Protein AF-A0A7S0IQW5-F1 (afdb_monomer_lite)

InterPro domains:
  IPR001945 RAD3/XPD [PR00852] (53-75)
  IPR001945 RAD3/XPD [PR00852] (124-144)
  IPR006555 ATP-dependent helicase, C-terminal [PF13307] (6-116)
  IPR006555 ATP-dependent helicase, C-terminal [SM00491] (1-103)
  IPR027417 P-loop containing nucleoside triphosphate hydrolase [G3DSA:3.40.50.300] (1-117)
  IPR045028 Helicase superfamily 1/2, DinG/Rad3-like [PTHR11472] (1-139)

pLDDT: mean 76.31, std 23.92, range [23.41, 96.5]

Sequence (203 aa):
FKRACDCGRGAVFLSIARGKVAEGVDFDRHYGRAVLLLGVPFQYTLSRVLRARLEYLRETCAINEADFLTFDAIRQAAQCAGRVIRGKNDYGLVIFGDKRYNRNDKRDKLPQWIRQFMTEGCLNLSTDMAIHRARQFLREMAQPVPASLNVSLSLEQLERNPCYVSYARPHSNLPFAEHPLQTLEPARNAPPQDVPTFEATEP

Organism: NCBI:txid127549

Structure (mmCIF, N/CA/C/O backbone):
data_AF-A0A7S0IQW5-F1
#
_entry.id   AF-A0A7S0IQW5-F1
#
loop_
_atom_site.group_PDB
_atom_site.id
_atom_site.type_symbol
_atom_site.label_atom_id
_atom_site.label_alt_id
_atom_site.label_comp_id
_atom_site.label_asym_id
_atom_site.label_entity_id
_atom_site.label_seq_id
_atom_site.pdbx_PDB_ins_code
_atom_site.Cartn_x
_atom_site.Cartn_y
_atom_site.Cartn_z
_atom_site.occupancy
_atom_site.B_iso_or_equiv
_atom_site.auth_seq_id
_atom_site.auth_comp_id
_atom_site.auth_asym_id
_atom_site.auth_atom_id
_atom_site.pdbx_PDB_model_num
ATOM 1 N N . PHE A 1 1 ? -6.338 -7.336 -18.836 1.00 88.31 1 PHE A N 1
ATOM 2 C CA . PHE A 1 1 ? -5.105 -6.863 -18.183 1.00 88.31 1 PHE A CA 1
ATOM 3 C C . PHE A 1 1 ? -3.872 -7.576 -18.732 1.00 88.31 1 PHE A C 1
ATOM 5 O O . PHE A 1 1 ? -3.284 -7.021 -19.643 1.00 88.31 1 PHE A O 1
ATOM 12 N N . LYS A 1 2 ? -3.549 -8.814 -18.312 1.00 90.06 2 LYS A N 1
ATOM 13 C CA . LYS A 1 2 ? -2.310 -9.526 -18.711 1.00 90.06 2 LYS A CA 1
ATOM 14 C C . LYS A 1 2 ? -2.011 -9.501 -20.219 1.00 90.06 2 LYS A C 1
ATOM 16 O O . LYS A 1 2 ? -0.996 -8.952 -20.615 1.00 90.06 2 LYS A O 1
ATOM 21 N N . ARG A 1 3 ? -2.977 -9.912 -21.054 1.00 93.00 3 ARG A N 1
ATOM 22 C CA . ARG A 1 3 ? -2.869 -9.852 -22.530 1.00 93.00 3 ARG A CA 1
ATOM 23 C C . ARG A 1 3 ? -2.450 -8.480 -23.084 1.00 93.00 3 ARG A C 1
ATOM 25 O O . ARG A 1 3 ? -1.735 -8.424 -24.072 1.00 93.00 3 ARG A O 1
ATOM 32 N N . ALA A 1 4 ? -2.907 -7.387 -22.471 1.00 93.81 4 ALA A N 1
ATOM 33 C CA . ALA A 1 4 ? -2.563 -6.029 -22.897 1.00 93.81 4 ALA A CA 1
ATOM 34 C C . ALA A 1 4 ? -1.153 -5.604 -22.439 1.00 93.81 4 ALA A C 1
ATOM 36 O O . ALA A 1 4 ? -0.480 -4.845 -23.136 1.00 93.81 4 ALA A O 1
ATOM 37 N N . CYS A 1 5 ? -0.690 -6.116 -21.293 1.00 92.25 5 CYS A N 1
ATOM 38 C CA . CYS A 1 5 ? 0.697 -5.965 -20.851 1.00 92.25 5 CYS A CA 1
ATOM 39 C C . CYS A 1 5 ? 1.651 -6.736 -21.773 1.00 92.25 5 CYS A C 1
ATOM 41 O O . CYS A 1 5 ? 2.665 -6.185 -22.186 1.00 92.25 5 CYS A O 1
ATOM 43 N N . ASP A 1 6 ? 1.294 -7.969 -22.144 1.00 92.50 6 ASP A N 1
ATOM 44 C CA . ASP A 1 6 ? 2.140 -8.840 -22.970 1.00 92.50 6 ASP A CA 1
ATOM 45 C C . ASP A 1 6 ? 2.264 -8.346 -24.421 1.00 92.50 6 ASP A C 1
ATOM 47 O O . ASP A 1 6 ? 3.291 -8.558 -25.056 1.00 92.50 6 ASP A O 1
ATOM 51 N N . CYS A 1 7 ? 1.260 -7.630 -24.944 1.00 94.44 7 CYS A N 1
ATOM 52 C CA . CYS A 1 7 ? 1.327 -7.018 -26.276 1.00 94.44 7 CYS A CA 1
ATOM 53 C C . CYS A 1 7 ? 1.960 -5.613 -26.299 1.00 94.44 7 CYS A C 1
ATOM 55 O O . CYS A 1 7 ? 1.906 -4.937 -27.324 1.00 94.44 7 CYS A O 1
ATOM 57 N N . GLY A 1 8 ? 2.519 -5.140 -25.178 1.00 91.12 8 GLY A N 1
ATOM 58 C CA . GLY A 1 8 ? 3.236 -3.862 -25.103 1.00 91.12 8 GLY A CA 1
ATOM 59 C C . GLY A 1 8 ? 2.358 -2.605 -25.085 1.00 91.12 8 GLY A C 1
ATOM 60 O O . GLY A 1 8 ? 2.888 -1.499 -25.054 1.00 91.12 8 GLY A O 1
ATOM 61 N N . ARG A 1 9 ? 1.023 -2.734 -25.061 1.00 92.62 9 ARG A N 1
ATOM 62 C CA . ARG A 1 9 ? 0.106 -1.579 -24.949 1.00 92.62 9 ARG A CA 1
ATOM 63 C C . ARG A 1 9 ? 0.024 -1.029 -23.524 1.00 92.62 9 ARG A C 1
ATOM 65 O O . ARG A 1 9 ? -0.354 0.123 -23.333 1.00 92.62 9 ARG A O 1
ATOM 72 N N . GLY A 1 10 ? 0.366 -1.858 -22.537 1.00 92.31 10 GLY A N 1
ATOM 73 C CA . GLY A 1 10 ? 0.170 -1.556 -21.124 1.00 92.31 10 GLY A CA 1
ATOM 74 C C . GLY A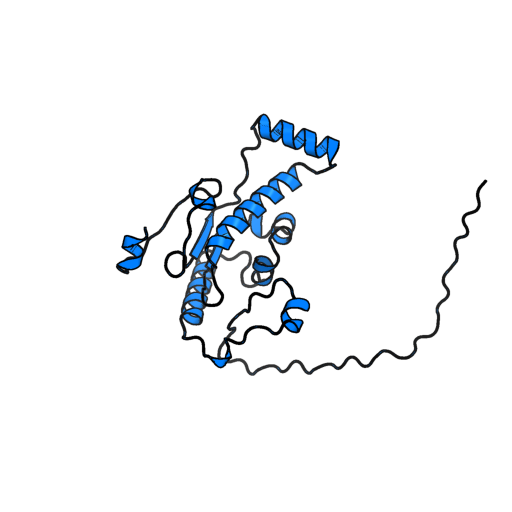 1 10 ? -1.299 -1.671 -20.716 1.00 92.31 10 GLY A C 1
ATOM 75 O O . GLY A 1 10 ? -2.204 -1.816 -21.540 1.00 92.31 10 GLY A O 1
ATOM 76 N N . ALA A 1 11 ? -1.546 -1.652 -19.411 1.00 94.19 11 ALA A N 1
ATOM 77 C CA . ALA A 1 11 ? -2.895 -1.668 -18.871 1.00 94.19 11 ALA A CA 1
ATOM 78 C C . ALA A 1 11 ? -2.929 -1.031 -17.483 1.00 94.19 11 ALA A C 1
ATOM 80 O O . ALA A 1 11 ? -1.948 -1.071 -16.744 1.00 94.19 11 ALA A O 1
ATOM 81 N N . VAL A 1 12 ? -4.092 -0.494 -17.121 1.00 93.38 12 VAL A N 1
ATOM 82 C CA . VAL A 1 12 ? -4.404 -0.048 -15.761 1.00 93.38 12 VAL A CA 1
ATOM 83 C C . VAL A 1 12 ? -5.437 -1.005 -15.187 1.00 93.38 12 VAL A C 1
ATOM 85 O O . VAL A 1 12 ? -6.409 -1.357 -15.857 1.00 93.38 12 VAL A O 1
ATOM 88 N N . PHE A 1 13 ? -5.214 -1.452 -13.956 1.00 92.50 13 PHE A N 1
ATOM 89 C CA . PHE A 1 13 ? -6.112 -2.363 -13.263 1.00 92.50 13 PHE A CA 1
ATOM 90 C C . PHE A 1 13 ? -6.626 -1.713 -11.983 1.00 92.50 13 PHE A C 1
ATOM 92 O O . PHE A 1 13 ? -5.900 -1.583 -11.000 1.00 92.50 13 PHE A O 1
ATOM 99 N N . LEU A 1 14 ? -7.885 -1.282 -12.017 1.00 93.12 14 LEU A N 1
ATOM 100 C CA . LEU A 1 14 ? -8.548 -0.653 -10.882 1.00 93.12 14 LEU A CA 1
ATOM 101 C C . LEU A 1 14 ? -9.256 -1.726 -10.059 1.00 93.12 14 LEU A C 1
ATOM 103 O O . LEU A 1 14 ? -10.026 -2.526 -10.589 1.00 93.12 14 LEU A O 1
ATOM 107 N N . SER A 1 15 ? -8.984 -1.749 -8.759 1.00 92.38 15 SER A N 1
ATOM 108 C CA . SER A 1 15 ? -9.593 -2.699 -7.833 1.00 92.38 15 SER A CA 1
ATOM 109 C C . SER A 1 15 ? -9.792 -2.073 -6.458 1.00 92.38 15 SER A C 1
ATOM 111 O O . SER A 1 15 ? -9.242 -1.018 -6.146 1.00 92.38 15 SER A O 1
ATOM 113 N N . ILE A 1 16 ? -10.612 -2.725 -5.639 1.00 93.00 16 ILE A N 1
ATOM 114 C CA . ILE A 1 16 ? -10.905 -2.294 -4.274 1.00 93.00 16 ILE A CA 1
ATOM 115 C C . ILE A 1 16 ? -9.893 -2.956 -3.335 1.00 93.00 16 ILE A C 1
ATOM 117 O O . ILE A 1 16 ? -9.753 -4.178 -3.351 1.00 93.00 16 ILE A O 1
ATOM 121 N N . ALA A 1 17 ? -9.241 -2.167 -2.475 1.00 91.50 17 ALA A N 1
ATOM 122 C CA . ALA A 1 17 ? -8.193 -2.637 -1.561 1.00 91.50 17 ALA A CA 1
ATOM 123 C C . ALA A 1 17 ? -8.637 -3.772 -0.617 1.00 91.50 17 ALA A C 1
ATOM 125 O O . ALA A 1 17 ? -7.807 -4.572 -0.212 1.00 91.50 17 ALA A O 1
ATOM 126 N N . ARG A 1 18 ? -9.930 -3.854 -0.276 1.00 90.12 18 ARG A N 1
ATOM 127 C CA . ARG A 1 18 ? -10.535 -4.923 0.550 1.00 90.12 18 ARG A CA 1
ATOM 128 C C . ARG A 1 18 ? -11.336 -5.953 -0.257 1.00 90.12 18 ARG A C 1
ATOM 130 O O . ARG A 1 18 ? -12.172 -6.659 0.294 1.00 90.12 18 ARG A O 1
ATOM 137 N N . GLY A 1 19 ? -11.163 -5.988 -1.576 1.00 88.25 19 GLY A N 1
ATOM 138 C CA . GLY A 1 19 ? -11.807 -6.980 -2.434 1.00 88.25 19 GLY A CA 1
ATOM 139 C C . GLY A 1 19 ? -10.967 -8.250 -2.578 1.00 88.25 19 GLY A C 1
ATOM 140 O O . GLY A 1 19 ? -9.750 -8.215 -2.419 1.00 88.25 19 GLY A O 1
ATOM 141 N N . LYS A 1 20 ? -11.601 -9.350 -3.010 1.00 84.00 20 LYS A N 1
ATOM 142 C CA . LYS A 1 20 ? -10.935 -10.644 -3.300 1.00 84.00 20 LYS A CA 1
ATOM 143 C C . LYS A 1 20 ? -9.703 -10.508 -4.201 1.00 84.00 20 LYS A C 1
ATOM 145 O O . LYS A 1 20 ? -8.742 -11.262 -4.103 1.00 84.00 20 LYS A O 1
ATOM 150 N N . VAL A 1 21 ? -9.743 -9.525 -5.091 1.00 80.44 21 VAL A N 1
ATOM 151 C CA . VAL A 1 21 ? -8.679 -9.222 -6.043 1.00 80.44 21 VAL A CA 1
ATOM 152 C C . VAL A 1 21 ? -7.397 -8.732 -5.353 1.00 80.44 21 VAL A C 1
ATOM 154 O O . VAL A 1 21 ? -6.314 -9.141 -5.756 1.00 80.44 21 VAL A O 1
ATOM 157 N N . ALA A 1 22 ? -7.498 -7.920 -4.296 1.00 75.31 22 ALA A N 1
ATOM 158 C CA . ALA A 1 22 ? -6.340 -7.429 -3.537 1.00 75.31 22 ALA A CA 1
ATOM 159 C C . ALA A 1 22 ? -5.694 -8.520 -2.654 1.00 75.31 22 ALA A C 1
ATOM 161 O O . ALA A 1 22 ? -4.535 -8.411 -2.234 1.00 75.31 22 ALA A O 1
ATOM 162 N N . GLU A 1 23 ? -6.434 -9.598 -2.390 1.00 74.94 23 GLU A N 1
ATOM 163 C CA . GLU A 1 23 ? -5.973 -10.748 -1.614 1.00 74.94 23 GLU A CA 1
ATOM 164 C C . GLU A 1 23 ? -5.348 -11.840 -2.493 1.00 74.94 23 GLU A C 1
ATOM 166 O O . GLU A 1 23 ? -4.287 -12.362 -2.143 1.00 74.94 23 GLU A O 1
ATOM 171 N N . GLY A 1 24 ? -5.983 -12.168 -3.623 1.00 68.56 24 GLY A N 1
ATOM 172 C CA . GLY A 1 24 ? -5.676 -13.373 -4.399 1.00 68.56 24 GLY A CA 1
ATOM 173 C C . GLY A 1 24 ? -4.988 -13.163 -5.748 1.00 68.56 24 GLY A C 1
ATOM 174 O O . GLY A 1 24 ? -4.568 -14.149 -6.349 1.00 68.56 24 GLY A O 1
ATOM 175 N N . VAL A 1 25 ? -4.874 -11.929 -6.259 1.00 76.75 25 VAL A N 1
ATOM 176 C CA . VAL A 1 25 ? -4.251 -11.695 -7.574 1.00 76.75 25 VAL A CA 1
ATOM 177 C C . VAL A 1 25 ? -2.773 -11.362 -7.429 1.00 76.75 25 VAL A C 1
ATOM 179 O O . VAL A 1 25 ? -2.372 -10.444 -6.713 1.00 76.75 25 VAL A O 1
ATOM 182 N N . ASP A 1 26 ? -1.964 -12.132 -8.150 1.00 74.62 26 ASP A N 1
ATOM 183 C CA . ASP A 1 26 ? -0.528 -11.939 -8.265 1.00 74.62 26 ASP A CA 1
ATOM 184 C C . ASP A 1 26 ? -0.164 -11.091 -9.494 1.00 74.62 26 ASP A C 1
ATOM 186 O O . ASP A 1 26 ? -0.604 -11.388 -10.612 1.00 74.62 26 ASP A O 1
ATOM 190 N N . PHE A 1 27 ? 0.642 -10.047 -9.277 1.00 80.75 27 PHE A N 1
ATOM 191 C CA . PHE A 1 27 ? 1.196 -9.175 -10.309 1.00 80.75 27 PHE A CA 1
ATOM 192 C C . PHE A 1 27 ? 2.709 -9.389 -10.370 1.00 80.75 27 PHE A C 1
ATOM 194 O O . PHE A 1 27 ? 3.473 -8.625 -9.792 1.00 80.75 27 PHE A O 1
ATOM 201 N N . ASP A 1 28 ? 3.130 -10.446 -11.057 1.00 78.31 28 ASP A N 1
ATOM 202 C CA . ASP A 1 28 ? 4.552 -10.751 -11.212 1.00 78.31 28 ASP A CA 1
ATOM 203 C C . ASP A 1 28 ? 5.220 -9.816 -12.237 1.00 78.31 28 ASP A C 1
ATOM 205 O O . ASP A 1 28 ? 4.668 -9.557 -13.313 1.00 78.31 28 ASP A O 1
ATOM 209 N N . ARG A 1 29 ? 6.424 -9.326 -11.930 1.00 81.56 29 ARG A N 1
ATOM 210 C CA . ARG A 1 29 ? 7.284 -8.562 -12.849 1.00 81.56 29 ARG A CA 1
ATOM 211 C C . ARG A 1 29 ? 6.536 -7.429 -13.572 1.00 81.56 29 ARG A C 1
ATOM 213 O O . ARG A 1 29 ? 6.022 -6.489 -12.970 1.00 81.56 29 ARG A O 1
ATOM 220 N N . HIS A 1 30 ? 6.496 -7.478 -14.908 1.00 87.00 30 HIS A N 1
ATOM 221 C CA . HIS A 1 30 ? 5.962 -6.420 -15.766 1.00 87.00 30 HIS A CA 1
ATOM 222 C C . HIS A 1 30 ? 4.448 -6.244 -15.634 1.00 87.00 30 HIS A C 1
ATOM 224 O O . HIS A 1 30 ? 3.923 -5.234 -16.103 1.00 87.00 30 HIS A O 1
ATOM 230 N N . TYR A 1 31 ? 3.750 -7.165 -14.961 1.00 88.00 31 TYR A N 1
ATOM 231 C CA . TYR A 1 31 ? 2.334 -7.015 -14.640 1.00 88.00 31 TYR A CA 1
ATOM 232 C C . TYR A 1 31 ? 2.072 -5.997 -13.521 1.00 88.00 31 TYR A C 1
ATOM 234 O O . TYR A 1 31 ? 0.946 -5.520 -13.412 1.00 88.00 31 TYR A O 1
ATOM 242 N N . GLY A 1 32 ? 3.073 -5.636 -12.711 1.00 86.75 32 GLY A N 1
ATOM 243 C CA . GLY A 1 32 ? 2.911 -4.727 -11.576 1.00 86.75 32 GLY A CA 1
ATOM 244 C C . GLY A 1 32 ? 4.114 -3.813 -11.388 1.00 86.75 32 GLY A C 1
ATOM 245 O O . GLY A 1 32 ? 4.888 -4.003 -10.467 1.00 86.75 32 GLY A O 1
ATOM 246 N N . ARG A 1 33 ? 4.280 -2.793 -12.239 1.00 90.12 33 ARG A N 1
ATOM 247 C CA . ARG A 1 33 ? 5.388 -1.817 -12.111 1.00 90.12 33 ARG A CA 1
ATOM 248 C C . ARG A 1 33 ? 5.081 -0.643 -11.189 1.00 90.12 33 ARG A C 1
ATOM 250 O O . ARG A 1 33 ? 6.000 0.001 -10.694 1.00 90.12 33 ARG A O 1
ATOM 257 N N . ALA A 1 34 ? 3.805 -0.348 -10.973 1.00 91.62 34 ALA A N 1
ATOM 258 C CA . ALA A 1 34 ? 3.373 0.696 -10.060 1.00 91.62 34 ALA A CA 1
ATOM 259 C C . ALA A 1 34 ? 2.067 0.293 -9.372 1.00 91.62 34 ALA A C 1
ATOM 261 O O . ALA A 1 34 ? 1.125 -0.146 -10.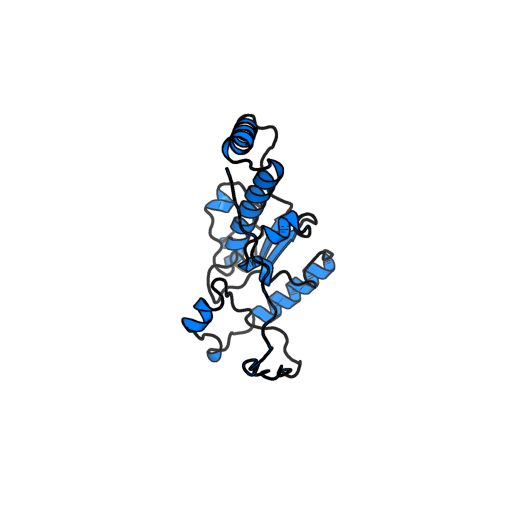032 1.00 91.62 34 ALA A O 1
ATOM 262 N N . VAL A 1 35 ? 2.004 0.479 -8.055 1.00 92.44 35 VAL A N 1
ATOM 263 C CA . VAL A 1 35 ? 0.784 0.375 -7.253 1.00 92.44 35 VAL A CA 1
ATOM 264 C C . VAL A 1 35 ? 0.464 1.753 -6.696 1.00 92.44 35 VAL A C 1
ATOM 266 O O . VAL A 1 35 ? 1.272 2.356 -5.993 1.00 92.44 35 VAL A O 1
ATOM 269 N N . LEU A 1 36 ? -0.735 2.238 -7.008 1.00 94.81 36 LEU A N 1
ATOM 270 C CA . LEU A 1 36 ? -1.271 3.494 -6.502 1.00 94.81 36 LEU A CA 1
ATOM 271 C C . LEU A 1 36 ? -2.395 3.193 -5.511 1.00 94.81 36 LEU A C 1
ATOM 273 O O . LEU A 1 36 ? -3.464 2.723 -5.899 1.00 94.81 36 LEU A O 1
ATOM 277 N N . LEU A 1 37 ? -2.155 3.474 -4.233 1.00 95.12 37 LEU A N 1
ATOM 278 C CA . LEU A 1 37 ? -3.190 3.437 -3.209 1.00 95.12 37 LEU A CA 1
ATOM 279 C C . LEU A 1 37 ? -3.896 4.786 -3.152 1.00 95.12 37 LEU A C 1
ATOM 281 O O . LEU A 1 37 ? -3.332 5.772 -2.683 1.00 95.12 37 LEU A O 1
ATOM 285 N N . LEU A 1 38 ? -5.137 4.820 -3.626 1.00 95.31 38 LEU A N 1
ATOM 286 C CA . LEU A 1 38 ? -5.994 5.995 -3.536 1.00 95.31 38 LEU A CA 1
ATOM 287 C C . LEU A 1 38 ? -6.739 5.984 -2.201 1.00 95.31 38 LEU A C 1
ATOM 289 O O . LEU A 1 38 ? -7.601 5.135 -1.968 1.00 95.31 38 LEU A O 1
ATOM 293 N N . GLY A 1 39 ? -6.416 6.940 -1.331 1.00 95.62 39 GLY A N 1
ATOM 294 C CA . GLY A 1 39 ? -7.005 7.014 0.001 1.00 95.62 39 GLY A CA 1
ATOM 295 C C . GLY A 1 39 ? -6.467 5.968 0.984 1.00 95.62 39 GLY A C 1
ATOM 296 O O . GLY A 1 39 ? -5.617 5.141 0.664 1.00 95.62 39 GLY A O 1
ATOM 297 N N . VAL A 1 40 ? -6.992 6.012 2.210 1.00 95.31 40 VAL A N 1
ATOM 298 C CA . VAL A 1 40 ? -6.705 5.033 3.269 1.00 95.31 40 VAL A CA 1
ATOM 299 C C . VAL A 1 40 ? -7.857 4.020 3.334 1.00 95.31 40 VAL A C 1
ATOM 301 O O . VAL A 1 40 ? -9.005 4.448 3.489 1.00 95.31 40 VAL A O 1
ATOM 304 N N . PRO A 1 41 ? -7.602 2.698 3.242 1.00 95.56 41 PRO A N 1
ATOM 305 C CA . PRO A 1 41 ? -8.648 1.682 3.111 1.00 95.56 41 PRO A CA 1
ATOM 306 C C . PRO A 1 41 ? -9.324 1.370 4.457 1.00 95.56 41 PRO A C 1
ATOM 308 O O . PRO A 1 41 ? -9.166 0.285 5.019 1.00 95.56 41 PRO A O 1
ATOM 311 N N . PHE A 1 42 ? -10.087 2.318 4.996 1.00 94.81 42 PHE A N 1
ATOM 312 C CA . PHE A 1 42 ? -10.841 2.141 6.238 1.00 94.81 42 PHE A CA 1
ATOM 313 C C . PHE A 1 42 ? -12.003 1.152 6.089 1.00 94.81 42 PHE A C 1
ATOM 315 O O . PHE A 1 42 ? -12.577 0.989 5.012 1.00 94.81 42 PHE A O 1
ATOM 322 N N . GLN A 1 43 ? -12.348 0.485 7.192 1.00 93.00 43 GLN A N 1
ATOM 323 C CA . GLN A 1 43 ? -13.581 -0.295 7.285 1.00 93.00 43 GLN A CA 1
ATOM 324 C C . GLN A 1 43 ? -14.784 0.622 7.509 1.00 93.00 43 GLN A C 1
ATOM 326 O O . GLN A 1 43 ? -14.656 1.732 8.025 1.00 93.00 43 GLN A O 1
ATOM 331 N N . TYR A 1 44 ? -15.969 0.133 7.147 1.00 93.62 44 TYR A N 1
ATOM 332 C CA . TYR A 1 44 ? -17.220 0.831 7.413 1.00 93.62 44 TYR A CA 1
ATOM 333 C C . TYR A 1 44 ? -17.514 0.863 8.922 1.00 93.62 44 TYR A C 1
ATOM 335 O O . TYR A 1 44 ? -17.908 -0.144 9.511 1.00 93.62 44 TYR A O 1
ATOM 343 N N . THR A 1 45 ? -17.322 2.030 9.540 1.00 91.69 45 THR A N 1
ATOM 344 C CA . THR A 1 45 ? -17.373 2.236 11.000 1.00 91.69 45 THR A CA 1
ATOM 345 C C . THR A 1 45 ? -18.765 2.084 11.606 1.00 91.69 45 THR A C 1
ATOM 347 O O . THR A 1 45 ? -18.889 1.747 12.779 1.00 91.69 45 THR A O 1
ATOM 350 N N . LEU A 1 46 ? -19.827 2.275 10.820 1.00 92.06 46 LEU A N 1
ATOM 351 C CA . LEU A 1 46 ? -21.210 2.161 11.297 1.00 92.06 46 LEU A CA 1
ATOM 352 C C . LEU A 1 46 ? -21.734 0.711 11.300 1.00 92.06 46 LEU A C 1
ATOM 354 O O . LEU A 1 46 ? -22.886 0.474 11.660 1.00 92.06 46 LEU A O 1
ATOM 358 N N . SER A 1 47 ? -20.911 -0.275 10.926 1.00 95.25 47 SER A N 1
ATOM 359 C CA . SER A 1 47 ? -21.288 -1.691 10.996 1.00 95.25 47 SER A CA 1
ATOM 360 C C . SER A 1 47 ? -21.482 -2.146 12.444 1.00 95.25 47 SER A C 1
ATOM 362 O O . SER A 1 47 ? -20.579 -1.999 13.268 1.00 95.25 47 SER A O 1
ATOM 364 N N . ARG A 1 48 ? -22.621 -2.788 12.744 1.00 95.88 48 ARG A N 1
ATOM 365 C CA . ARG A 1 48 ? -22.901 -3.353 14.080 1.00 95.88 48 ARG A CA 1
ATOM 366 C C . ARG A 1 48 ? -21.851 -4.381 14.508 1.00 95.88 48 ARG A C 1
ATOM 368 O O . ARG A 1 48 ? -21.441 -4.378 15.660 1.00 95.88 48 ARG A O 1
ATOM 375 N N . VAL A 1 49 ? -21.382 -5.207 13.570 1.00 96.19 49 VAL A N 1
ATOM 376 C CA . VAL A 1 49 ? -20.356 -6.232 13.831 1.00 96.19 49 VAL A CA 1
ATOM 377 C C . VAL A 1 49 ? -19.024 -5.587 14.208 1.00 96.19 49 VAL A C 1
ATOM 379 O O . VAL A 1 49 ? -18.369 -6.020 15.152 1.00 96.19 49 VAL A O 1
ATOM 382 N N . LEU A 1 50 ? -18.629 -4.530 13.492 1.00 94.81 50 LEU A N 1
ATOM 383 C CA . LEU A 1 50 ? -17.390 -3.819 13.796 1.00 94.81 50 LEU A CA 1
ATOM 384 C C . LEU A 1 50 ? -17.488 -3.095 15.139 1.00 94.81 50 LEU A C 1
ATOM 386 O O . LEU A 1 50 ? -16.556 -3.178 15.926 1.00 94.81 50 LEU A O 1
ATOM 390 N N . ARG A 1 51 ? -18.621 -2.445 15.424 1.00 95.06 51 ARG A N 1
ATOM 391 C CA . ARG A 1 51 ? -18.852 -1.768 16.706 1.00 95.06 51 ARG A CA 1
ATOM 392 C C . ARG A 1 51 ? -18.782 -2.730 17.891 1.00 95.06 51 ARG A C 1
ATOM 394 O O . ARG A 1 51 ? -18.047 -2.447 18.823 1.00 95.06 51 ARG A O 1
ATOM 401 N N . ALA A 1 52 ? -19.446 -3.883 17.809 1.00 96.00 52 ALA A N 1
ATOM 402 C CA . ALA A 1 52 ? -19.369 -4.909 18.852 1.00 96.00 52 ALA A CA 1
ATOM 403 C C . ALA A 1 52 ? -17.931 -5.426 19.050 1.00 96.00 52 ALA A C 1
ATOM 405 O O . ALA A 1 52 ? -17.482 -5.630 20.173 1.00 96.00 52 ALA A O 1
ATOM 406 N N . ARG A 1 53 ? -17.169 -5.592 17.960 1.00 95.81 53 ARG A N 1
ATOM 407 C CA . ARG A 1 53 ? -15.750 -5.970 18.040 1.00 95.81 53 ARG A CA 1
ATOM 408 C C . ARG A 1 53 ? -14.895 -4.885 18.699 1.00 95.81 53 ARG A C 1
ATOM 410 O O . ARG A 1 53 ? -13.994 -5.215 19.460 1.00 95.81 53 ARG A O 1
ATOM 417 N N . LEU A 1 54 ? -15.137 -3.619 18.370 1.00 95.44 54 LEU A N 1
ATOM 418 C CA . LEU A 1 54 ? -14.422 -2.481 18.946 1.00 95.44 54 LEU A CA 1
ATOM 419 C C . LEU A 1 54 ? -14.701 -2.349 20.448 1.00 95.44 54 LEU A C 1
ATOM 421 O O . LEU A 1 54 ? -13.759 -2.178 21.213 1.00 95.44 54 LEU A O 1
ATOM 425 N N . GLU A 1 55 ? -15.959 -2.508 20.857 1.00 95.19 55 GLU A N 1
ATOM 426 C CA . GLU A 1 55 ? -16.382 -2.522 22.262 1.00 95.19 55 GLU A CA 1
ATOM 427 C C . GLU A 1 55 ? -15.683 -3.646 23.037 1.00 95.19 55 GLU A C 1
ATOM 429 O O . GLU A 1 55 ? -15.002 -3.383 24.026 1.00 95.19 55 GLU A O 1
ATOM 434 N N . TYR A 1 56 ? -15.690 -4.869 22.497 1.00 96.19 56 TYR A N 1
ATOM 435 C CA . TYR A 1 56 ? -14.967 -5.998 23.086 1.00 96.19 56 TYR A CA 1
ATOM 436 C C . TYR A 1 56 ? -13.455 -5.744 23.229 1.00 96.19 56 TYR A C 1
ATOM 438 O O . TYR A 1 56 ? -12.868 -6.014 24.277 1.00 96.19 56 TYR A O 1
ATOM 446 N N . LEU A 1 57 ? -12.801 -5.220 22.183 1.00 95.75 57 LEU A N 1
ATOM 447 C CA . LEU A 1 57 ? -11.362 -4.922 22.206 1.00 95.75 57 LEU A CA 1
ATOM 448 C C . LEU A 1 57 ? -11.013 -3.813 23.202 1.00 95.75 57 LEU A C 1
ATOM 450 O O . LEU A 1 57 ? -9.933 -3.836 23.799 1.00 95.75 57 LEU A O 1
ATOM 454 N N . ARG A 1 58 ? -11.918 -2.854 23.387 1.00 95.00 58 ARG A N 1
ATOM 455 C CA . ARG A 1 58 ? -11.767 -1.781 24.361 1.00 95.00 58 ARG A CA 1
ATOM 456 C C . ARG A 1 58 ? -11.878 -2.310 25.789 1.00 95.00 58 ARG A C 1
ATOM 458 O O . ARG A 1 58 ? -11.035 -1.970 26.609 1.00 95.00 58 ARG A O 1
ATOM 465 N N . GLU A 1 59 ? -12.873 -3.145 26.072 1.00 95.50 59 GLU A N 1
ATOM 466 C CA . GLU A 1 59 ? -13.122 -3.688 27.415 1.00 95.50 59 GLU A CA 1
ATOM 467 C C . GLU A 1 59 ? -12.095 -4.749 27.823 1.00 95.50 59 GLU A C 1
ATOM 469 O O . GLU A 1 59 ? -11.597 -4.732 28.944 1.00 95.50 59 GLU A O 1
ATOM 474 N N . THR A 1 60 ? -11.748 -5.656 26.907 1.00 96.12 60 THR A N 1
ATOM 475 C CA . THR A 1 60 ? -10.920 -6.831 27.225 1.00 96.12 60 THR A CA 1
ATOM 476 C C . THR A 1 60 ? -9.429 -6.571 27.025 1.00 96.12 60 THR A C 1
ATOM 478 O O . THR A 1 60 ? -8.601 -7.100 27.762 1.00 96.12 60 THR A O 1
ATOM 481 N N . CYS A 1 61 ? -9.061 -5.780 26.012 1.00 93.44 61 CYS A N 1
ATOM 482 C CA . CYS A 1 61 ? -7.662 -5.573 25.625 1.00 93.44 61 CYS A CA 1
ATOM 483 C C . CYS A 1 61 ? -7.165 -4.140 25.871 1.00 93.44 61 CYS A C 1
ATOM 485 O O . CYS A 1 61 ? -6.012 -3.856 25.554 1.00 93.44 61 CYS A O 1
ATOM 487 N N . ALA A 1 62 ? -8.013 -3.239 26.387 1.00 94.81 62 ALA A N 1
ATOM 488 C CA . ALA A 1 62 ? -7.711 -1.814 26.570 1.00 94.81 62 ALA A CA 1
ATOM 489 C C . ALA A 1 62 ? -7.198 -1.115 25.290 1.00 94.81 62 ALA A C 1
ATOM 491 O O . ALA A 1 62 ? -6.429 -0.154 25.350 1.00 94.81 62 ALA A O 1
ATOM 492 N N . ILE A 1 63 ? -7.619 -1.588 24.110 1.00 93.75 63 ILE A N 1
ATOM 493 C CA . ILE A 1 63 ? -7.205 -1.022 22.820 1.00 93.75 63 ILE A CA 1
ATOM 494 C C . ILE A 1 63 ? -8.161 0.104 22.429 1.00 93.75 63 ILE A C 1
ATOM 496 O O . ILE A 1 63 ? -9.375 -0.083 22.371 1.00 93.75 63 ILE A O 1
ATOM 500 N N . ASN A 1 64 ? -7.607 1.268 22.087 1.00 93.62 64 ASN A N 1
ATOM 501 C CA . ASN A 1 64 ? -8.391 2.384 21.571 1.00 93.62 64 ASN A CA 1
ATOM 502 C C . ASN A 1 64 ? -8.961 2.067 20.176 1.00 93.62 64 ASN A C 1
ATOM 504 O O . ASN A 1 64 ? -8.261 1.580 19.282 1.00 93.62 64 ASN A O 1
ATOM 508 N N . GLU A 1 65 ? -10.228 2.411 19.955 1.00 93.44 65 GLU A N 1
ATOM 509 C CA . GLU A 1 65 ? -10.946 2.148 18.706 1.00 93.44 65 GLU A CA 1
ATOM 510 C C . GLU A 1 65 ? -10.241 2.779 17.495 1.00 93.44 65 GLU A C 1
ATOM 512 O O . GLU A 1 65 ? -10.076 2.148 16.446 1.00 93.44 65 GLU A O 1
ATOM 517 N N . ALA A 1 66 ? -9.755 4.015 17.653 1.00 92.06 66 ALA A N 1
ATOM 518 C CA . ALA A 1 66 ? -9.034 4.735 16.605 1.00 92.06 66 ALA A CA 1
ATOM 519 C C . ALA A 1 66 ? -7.719 4.040 16.212 1.00 92.06 66 ALA A C 1
ATOM 521 O O . ALA A 1 66 ? -7.330 4.050 15.035 1.00 92.06 66 ALA A O 1
ATOM 522 N N . ASP A 1 67 ? -7.048 3.405 17.174 1.00 93.19 67 ASP A N 1
ATOM 523 C CA . ASP A 1 67 ? -5.797 2.698 16.936 1.00 93.19 67 ASP A CA 1
ATOM 524 C C . ASP A 1 67 ? -6.013 1.410 16.164 1.00 93.19 67 ASP A C 1
ATOM 526 O O . ASP A 1 67 ? -5.279 1.172 15.200 1.00 93.19 67 ASP A O 1
ATOM 530 N N . PHE A 1 68 ? -7.051 0.648 16.518 1.00 94.62 68 PHE A N 1
ATOM 531 C CA . PHE A 1 68 ? -7.450 -0.551 15.788 1.00 94.62 68 PHE A CA 1
ATOM 532 C C . PHE A 1 68 ? -7.839 -0.228 14.341 1.00 94.62 68 PHE A C 1
ATOM 534 O O . PHE A 1 68 ? -7.338 -0.860 13.408 1.00 94.62 68 PHE A O 1
ATOM 541 N N . LEU A 1 69 ? -8.681 0.791 14.130 1.00 94.75 69 LEU A N 1
ATOM 542 C CA . LEU A 1 69 ? -9.107 1.205 12.787 1.00 94.75 69 LEU A CA 1
ATOM 543 C C . LEU A 1 69 ? -7.923 1.643 11.923 1.00 94.75 69 LEU A C 1
ATOM 545 O O . LEU A 1 69 ? -7.850 1.312 10.737 1.00 94.75 69 LEU A O 1
ATOM 549 N N . THR A 1 70 ? -6.984 2.380 12.518 1.00 94.75 70 THR A N 1
ATOM 550 C CA . THR A 1 70 ? -5.770 2.811 11.824 1.00 94.75 70 THR A CA 1
ATOM 551 C C . THR A 1 70 ? -4.873 1.618 11.508 1.00 94.75 70 THR A C 1
ATOM 553 O O . THR A 1 70 ? -4.414 1.492 10.376 1.00 94.75 70 THR A O 1
ATOM 556 N N . PHE A 1 71 ? -4.658 0.720 12.469 1.00 94.75 71 PHE A N 1
ATOM 557 C CA . PHE A 1 71 ? -3.858 -0.487 12.281 1.00 94.75 71 PHE A CA 1
ATOM 558 C C . PHE A 1 71 ? -4.405 -1.362 11.150 1.00 94.75 71 PHE A C 1
ATOM 560 O O . PHE A 1 71 ? -3.661 -1.720 10.239 1.00 94.75 71 PHE A O 1
ATOM 567 N N . ASP A 1 72 ? -5.707 -1.654 11.148 1.00 95.44 72 ASP A N 1
ATOM 568 C CA . ASP A 1 72 ? -6.310 -2.500 10.119 1.00 95.44 72 ASP A CA 1
ATOM 569 C C . ASP A 1 72 ? -6.250 -1.852 8.725 1.00 95.44 72 ASP A C 1
ATOM 571 O O . ASP A 1 72 ? -5.974 -2.527 7.731 1.00 95.44 72 ASP A O 1
ATOM 575 N N . ALA A 1 73 ? -6.434 -0.531 8.635 1.00 95.56 73 ALA A N 1
ATOM 576 C CA . ALA A 1 73 ? -6.304 0.182 7.369 1.00 95.56 73 ALA A CA 1
ATOM 577 C C . ALA A 1 73 ? -4.858 0.189 6.839 1.00 95.56 73 ALA A C 1
ATOM 579 O O . ALA A 1 73 ? -4.637 -0.040 5.648 1.00 95.56 73 ALA A O 1
ATOM 580 N N . ILE A 1 74 ? -3.864 0.411 7.702 1.00 95.56 74 ILE A N 1
ATOM 581 C CA . ILE A 1 74 ? -2.450 0.381 7.303 1.00 95.56 74 ILE A CA 1
ATOM 582 C C . ILE A 1 74 ? -2.010 -1.039 6.937 1.00 95.56 74 ILE A C 1
ATOM 584 O O . ILE A 1 74 ? -1.315 -1.216 5.938 1.00 95.56 74 ILE A O 1
ATOM 588 N N . ARG A 1 75 ? -2.489 -2.059 7.657 1.00 94.19 75 ARG A N 1
ATOM 589 C CA . ARG A 1 75 ? -2.270 -3.472 7.318 1.00 94.19 75 ARG A CA 1
ATOM 590 C C . ARG A 1 75 ? -2.775 -3.796 5.911 1.00 94.19 75 ARG A C 1
ATOM 592 O O . ARG A 1 75 ? -2.035 -4.374 5.117 1.00 94.19 75 ARG A O 1
ATOM 599 N N . GLN A 1 76 ? -3.995 -3.375 5.574 1.00 94.00 76 GLN A N 1
ATOM 600 C CA . GLN A 1 76 ? -4.551 -3.566 4.231 1.00 94.00 76 GLN A CA 1
ATOM 601 C C . GLN A 1 76 ? -3.749 -2.806 3.165 1.00 94.00 76 GLN A C 1
ATOM 603 O O . GLN A 1 76 ? -3.493 -3.328 2.079 1.00 94.00 76 GLN A O 1
ATOM 608 N N . ALA A 1 77 ? -3.328 -1.578 3.474 1.00 94.25 77 ALA A N 1
ATOM 609 C CA . ALA A 1 77 ? -2.524 -0.765 2.570 1.00 94.25 77 ALA A CA 1
ATOM 610 C C . ALA A 1 77 ? -1.165 -1.418 2.268 1.00 94.25 77 ALA A C 1
ATOM 612 O O . ALA A 1 77 ? -0.781 -1.552 1.106 1.00 94.25 77 ALA A O 1
ATOM 613 N N . ALA A 1 78 ? -0.474 -1.892 3.306 1.00 92.56 78 ALA A N 1
ATOM 614 C CA . ALA A 1 78 ? 0.790 -2.607 3.186 1.00 92.56 78 ALA A CA 1
ATOM 615 C C . ALA A 1 78 ? 0.636 -3.925 2.412 1.00 92.56 78 ALA A C 1
ATOM 617 O O . ALA A 1 78 ? 1.500 -4.259 1.606 1.00 92.56 78 ALA A O 1
ATOM 618 N N . GLN A 1 79 ? -0.481 -4.641 2.586 1.00 90.94 79 GLN A N 1
ATOM 619 C CA . GLN A 1 79 ? -0.774 -5.850 1.813 1.00 90.94 79 GLN A CA 1
ATOM 620 C C . GLN A 1 79 ? -0.907 -5.550 0.315 1.00 90.94 79 GLN A C 1
ATOM 622 O O . GLN A 1 79 ? -0.398 -6.311 -0.504 1.00 90.94 79 GLN A O 1
ATOM 627 N N . CYS A 1 80 ? -1.566 -4.445 -0.050 1.00 90.00 80 CYS A N 1
ATOM 628 C CA . CYS A 1 80 ? -1.682 -4.020 -1.447 1.00 90.00 80 CYS A CA 1
ATOM 629 C C . CYS A 1 80 ? -0.319 -3.588 -2.010 1.00 90.00 80 CYS A C 1
ATOM 631 O O . CYS A 1 80 ? 0.036 -3.978 -3.120 1.00 90.00 80 CYS A O 1
ATOM 633 N N . ALA A 1 81 ? 0.464 -2.832 -1.233 1.00 89.19 81 ALA A N 1
ATOM 634 C CA . ALA A 1 81 ? 1.811 -2.405 -1.610 1.00 89.19 81 ALA A CA 1
ATOM 635 C C . ALA A 1 81 ? 2.761 -3.597 -1.821 1.00 89.19 81 ALA A C 1
ATOM 637 O O . ALA A 1 81 ? 3.495 -3.637 -2.804 1.00 89.19 81 ALA A O 1
ATOM 638 N N . GLY A 1 82 ? 2.691 -4.609 -0.952 1.00 86.88 82 GLY A N 1
ATOM 639 C CA . GLY A 1 82 ? 3.504 -5.826 -1.035 1.00 86.88 82 GLY A CA 1
ATOM 640 C C . GLY A 1 82 ? 3.227 -6.696 -2.264 1.00 86.88 82 GLY A C 1
ATOM 641 O O . GLY A 1 82 ? 3.947 -7.658 -2.501 1.00 86.88 82 GLY A O 1
ATOM 642 N N . ARG A 1 83 ? 2.209 -6.378 -3.077 1.00 82.50 83 ARG A N 1
ATOM 643 C CA . ARG A 1 83 ? 1.953 -7.097 -4.334 1.00 82.50 83 ARG A CA 1
ATOM 644 C C . ARG A 1 83 ? 2.918 -6.725 -5.449 1.00 82.50 83 ARG A C 1
ATOM 646 O O . ARG A 1 83 ? 3.047 -7.534 -6.362 1.00 82.50 83 ARG A O 1
ATOM 653 N N . VAL A 1 84 ? 3.549 -5.548 -5.372 1.00 83.25 84 VAL A N 1
ATOM 654 C CA . VAL A 1 84 ? 4.377 -4.980 -6.450 1.00 83.25 84 VAL A CA 1
ATOM 655 C C . VAL A 1 84 ? 5.812 -5.514 -6.470 1.00 83.25 84 VAL A C 1
ATOM 657 O O . VAL A 1 84 ? 6.463 -5.431 -7.500 1.00 83.25 84 VAL A O 1
ATOM 660 N N . ILE A 1 85 ? 6.318 -6.041 -5.348 1.00 79.31 85 ILE A N 1
ATOM 661 C CA . ILE A 1 85 ? 7.684 -6.575 -5.244 1.00 79.31 85 ILE A CA 1
ATOM 662 C C . ILE A 1 85 ? 7.591 -8.064 -4.927 1.00 79.31 85 ILE A C 1
ATOM 664 O O . ILE A 1 85 ? 7.155 -8.435 -3.837 1.00 79.31 85 ILE A O 1
ATOM 668 N N . ARG A 1 86 ? 7.995 -8.922 -5.871 1.00 77.81 86 ARG A N 1
ATOM 669 C CA . ARG A 1 86 ? 7.940 -10.391 -5.710 1.00 77.81 86 ARG A CA 1
ATOM 670 C C . ARG A 1 86 ? 9.295 -11.081 -5.622 1.00 77.81 86 ARG A C 1
ATOM 672 O O . ARG A 1 86 ? 9.363 -12.229 -5.193 1.00 77.81 86 ARG A O 1
ATOM 679 N N . GLY A 1 87 ? 10.379 -10.401 -5.982 1.00 75.88 87 GLY A N 1
ATOM 680 C CA . GLY A 1 87 ? 11.714 -10.987 -5.953 1.00 75.88 87 GLY A CA 1
ATOM 681 C C . GLY A 1 87 ? 12.819 -9.941 -5.947 1.00 75.88 87 GLY A C 1
ATOM 682 O O . GLY A 1 87 ? 12.575 -8.763 -6.176 1.00 75.88 87 GLY A O 1
ATOM 683 N N . LYS A 1 88 ? 14.055 -10.391 -5.706 1.00 75.62 88 LYS A N 1
ATOM 684 C CA . LYS A 1 88 ? 15.244 -9.524 -5.588 1.00 75.62 88 LYS A CA 1
ATOM 685 C C . LYS A 1 88 ? 15.537 -8.707 -6.850 1.00 75.62 88 LYS A C 1
ATOM 687 O O . LYS A 1 88 ? 16.046 -7.600 -6.760 1.00 75.62 88 LYS A O 1
ATOM 692 N N . ASN A 1 89 ? 15.197 -9.260 -8.012 1.00 76.88 89 ASN A N 1
ATOM 693 C CA . ASN A 1 89 ? 15.441 -8.629 -9.310 1.00 76.88 89 ASN A CA 1
ATOM 694 C C . ASN A 1 89 ? 14.226 -7.831 -9.802 1.00 76.88 89 ASN A C 1
ATOM 696 O O . ASN A 1 89 ? 14.212 -7.381 -10.947 1.00 76.88 89 ASN A O 1
ATOM 700 N N . ASP A 1 90 ? 13.182 -7.726 -8.979 1.00 84.50 90 ASP A N 1
ATOM 701 C CA . ASP A 1 90 ? 11.959 -7.024 -9.324 1.00 84.50 90 ASP A CA 1
ATOM 702 C C . ASP A 1 90 ? 11.957 -5.631 -8.704 1.00 84.50 90 ASP A C 1
ATOM 704 O O . ASP A 1 90 ? 12.404 -5.429 -7.575 1.00 84.50 90 ASP A O 1
ATOM 708 N N . TYR A 1 91 ? 11.444 -4.665 -9.454 1.00 87.62 91 TYR A N 1
ATOM 709 C CA . TYR A 1 91 ? 11.298 -3.298 -8.987 1.00 87.62 91 TYR A CA 1
ATOM 710 C C . TYR A 1 91 ? 9.908 -2.784 -9.330 1.00 87.62 91 TYR A C 1
ATOM 712 O O . TYR A 1 91 ? 9.324 -3.095 -10.376 1.00 87.62 91 TYR A O 1
ATOM 720 N N . GLY A 1 92 ? 9.398 -1.952 -8.435 1.00 89.75 92 GLY A N 1
ATOM 721 C CA . GLY A 1 92 ? 8.082 -1.369 -8.559 1.00 89.75 92 GLY A CA 1
ATOM 722 C C . GLY A 1 92 ? 7.972 -0.100 -7.737 1.00 89.75 92 GLY A C 1
ATOM 723 O O . GLY A 1 92 ? 8.681 0.093 -6.751 1.00 89.75 92 GLY A O 1
ATOM 724 N N . LEU A 1 93 ? 7.078 0.776 -8.170 1.00 91.69 93 LEU A N 1
ATOM 725 C CA . LEU A 1 93 ? 6.770 2.017 -7.485 1.00 91.69 93 LEU A CA 1
ATOM 726 C C . LEU A 1 93 ? 5.531 1.823 -6.606 1.00 91.69 93 LEU A C 1
ATOM 728 O O . LEU A 1 93 ? 4.489 1.383 -7.087 1.00 91.69 93 LEU A O 1
ATOM 732 N N . VAL A 1 94 ? 5.617 2.189 -5.331 1.00 93.12 94 VAL A N 1
ATOM 733 C CA . VAL A 1 94 ? 4.455 2.256 -4.435 1.00 93.12 94 VAL A CA 1
ATOM 734 C C . VAL A 1 94 ? 4.143 3.721 -4.174 1.00 93.12 94 VAL A C 1
ATOM 736 O O . VAL A 1 94 ? 4.981 4.447 -3.646 1.00 93.12 94 VAL A O 1
ATOM 739 N N . ILE A 1 95 ? 2.938 4.159 -4.534 1.00 94.81 95 ILE A N 1
ATOM 740 C CA . ILE A 1 95 ? 2.471 5.528 -4.307 1.00 94.81 95 ILE A CA 1
ATOM 741 C C . ILE A 1 95 ? 1.292 5.499 -3.337 1.00 94.81 95 ILE A C 1
ATOM 743 O O . ILE A 1 95 ? 0.267 4.867 -3.602 1.00 94.81 95 ILE A O 1
ATOM 747 N N . PHE A 1 96 ? 1.415 6.243 -2.241 1.00 95.81 96 PHE A N 1
ATOM 748 C CA . PHE A 1 96 ? 0.329 6.510 -1.302 1.00 95.81 96 PHE A CA 1
ATOM 749 C C . PHE A 1 96 ? -0.329 7.853 -1.638 1.00 95.81 96 PHE A C 1
ATOM 751 O O . PHE A 1 96 ? 0.179 8.916 -1.290 1.00 95.81 96 PHE A O 1
ATOM 758 N N . GLY A 1 97 ? -1.465 7.815 -2.329 1.00 95.69 97 GLY A N 1
ATOM 759 C CA . GLY A 1 97 ? -2.204 8.989 -2.796 1.00 95.69 97 GLY A CA 1
ATOM 760 C C . GLY A 1 97 ? -3.140 9.589 -1.743 1.00 95.69 97 GLY A C 1
ATOM 761 O O . GLY A 1 97 ? -4.322 9.775 -2.024 1.00 95.69 97 GLY A O 1
ATOM 762 N N . ASP A 1 98 ? -2.656 9.844 -0.522 1.00 95.75 98 ASP A N 1
ATOM 763 C CA . ASP A 1 98 ? -3.432 10.521 0.528 1.00 95.75 98 ASP A CA 1
ATOM 764 C C . ASP A 1 98 ? -2.527 11.195 1.573 1.00 95.75 98 ASP A C 1
ATOM 766 O O . ASP A 1 98 ? -1.619 10.568 2.123 1.00 95.75 98 ASP A O 1
ATOM 770 N N . LYS A 1 99 ? -2.822 12.454 1.925 1.00 94.69 99 LYS A N 1
ATOM 771 C CA . LYS A 1 99 ? -2.057 13.218 2.929 1.00 94.69 99 LYS A CA 1
ATOM 772 C C . LYS A 1 99 ? -2.014 12.555 4.309 1.00 94.69 99 LYS A C 1
ATOM 774 O O . LYS A 1 99 ? -1.098 12.803 5.087 1.00 94.69 99 LYS A O 1
ATOM 779 N N . ARG A 1 100 ? -3.007 11.722 4.643 1.00 95.06 100 ARG A N 1
ATOM 780 C CA . ARG A 1 100 ? -3.107 11.041 5.941 1.00 95.06 100 ARG A CA 1
ATOM 781 C C . ARG A 1 100 ? -1.931 10.098 6.176 1.00 95.06 100 ARG A C 1
ATOM 783 O O . ARG A 1 100 ? -1.545 9.948 7.328 1.00 95.06 100 ARG A O 1
ATOM 790 N N . TYR A 1 101 ? -1.337 9.524 5.129 1.00 94.25 101 TYR A N 1
ATOM 791 C CA . TYR A 1 101 ? -0.147 8.679 5.265 1.00 94.25 101 TYR A CA 1
ATOM 792 C C . TYR A 1 101 ? 1.085 9.440 5.772 1.00 94.25 101 TYR A C 1
ATOM 794 O O . TYR A 1 101 ? 1.972 8.817 6.345 1.00 94.25 101 TYR A O 1
ATOM 802 N N . ASN A 1 102 ? 1.125 10.770 5.623 1.00 93.38 102 ASN A N 1
ATOM 803 C CA . ASN A 1 102 ? 2.221 11.596 6.133 1.00 93.38 102 ASN A CA 1
ATOM 804 C C . ASN A 1 102 ? 2.113 11.893 7.639 1.00 93.38 102 ASN A C 1
ATOM 806 O O . ASN A 1 102 ? 3.032 12.449 8.227 1.00 93.38 102 ASN A O 1
ATOM 810 N N . ARG A 1 103 ? 0.990 11.560 8.286 1.00 93.50 103 ARG A N 1
ATOM 811 C CA . ARG A 1 103 ? 0.855 11.748 9.733 1.00 93.50 103 ARG A CA 1
ATOM 812 C C . ARG A 1 103 ? 1.617 10.652 10.479 1.00 93.50 103 ARG A C 1
ATOM 814 O O . ARG A 1 103 ? 1.474 9.478 10.135 1.00 93.50 103 ARG A O 1
ATOM 821 N N . ASN A 1 104 ? 2.331 11.019 11.543 1.00 91.19 104 ASN A N 1
ATOM 822 C CA . ASN A 1 104 ? 3.148 10.090 12.338 1.00 91.19 104 ASN A CA 1
ATOM 823 C C . ASN A 1 104 ? 2.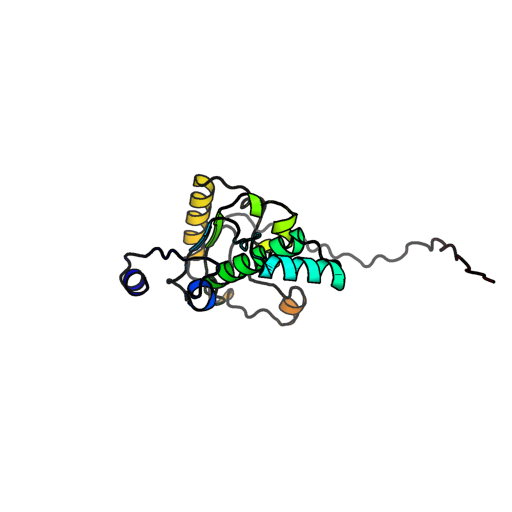337 8.884 12.847 1.00 91.19 104 ASN A C 1
ATOM 825 O O . ASN A 1 104 ? 2.762 7.745 12.684 1.00 91.19 104 ASN A O 1
ATOM 829 N N . ASP A 1 105 ? 1.090 9.103 13.292 1.00 88.88 105 ASP A N 1
ATOM 830 C CA . ASP A 1 105 ? 0.191 8.044 13.787 1.00 88.88 105 ASP A CA 1
ATOM 831 C C . ASP A 1 105 ? -0.102 6.921 12.772 1.00 88.88 105 ASP A C 1
ATOM 833 O O . ASP A 1 105 ? -0.504 5.820 13.151 1.00 88.88 105 ASP A O 1
ATOM 837 N N . LYS A 1 106 ? 0.088 7.198 11.478 1.00 91.38 106 LYS A N 1
ATOM 838 C CA . LYS A 1 106 ? -0.089 6.249 10.370 1.00 91.38 106 LYS A CA 1
ATOM 839 C C . LYS A 1 106 ? 1.242 5.798 9.789 1.00 91.38 106 LYS A C 1
ATOM 841 O O . LYS A 1 106 ? 1.399 4.609 9.521 1.00 91.38 106 LYS A O 1
ATOM 846 N N . ARG A 1 107 ? 2.185 6.728 9.613 1.00 91.62 107 ARG A N 1
ATOM 847 C CA . ARG A 1 107 ? 3.515 6.457 9.055 1.00 91.62 107 ARG A CA 1
ATOM 848 C C . ARG A 1 107 ? 4.282 5.455 9.910 1.00 91.62 107 ARG A C 1
ATOM 850 O O . ARG A 1 107 ? 4.878 4.531 9.367 1.00 91.62 107 ARG A O 1
ATOM 857 N N . ASP A 1 108 ? 4.194 5.577 11.230 1.00 92.19 108 ASP A N 1
ATOM 858 C CA . ASP A 1 108 ? 4.918 4.702 12.156 1.00 92.19 108 ASP A CA 1
ATOM 859 C C . ASP A 1 108 ? 4.323 3.290 12.212 1.00 92.19 108 ASP A C 1
ATOM 861 O O . ASP A 1 108 ? 5.029 2.325 12.502 1.00 92.19 108 ASP A O 1
ATOM 865 N N . LYS A 1 109 ? 3.042 3.147 11.845 1.00 93.50 109 LYS A N 1
ATOM 866 C CA . LYS A 1 109 ? 2.350 1.855 11.736 1.00 93.50 109 LYS A CA 1
ATOM 867 C C . LYS A 1 109 ? 2.653 1.124 10.421 1.00 93.50 109 LYS A C 1
ATOM 869 O O . LYS A 1 109 ? 2.256 -0.032 10.273 1.00 93.50 109 LYS A O 1
ATOM 874 N N . LEU A 1 110 ? 3.330 1.763 9.460 1.00 93.38 110 LEU A N 1
ATOM 875 C CA . LEU A 1 110 ? 3.792 1.085 8.248 1.00 93.38 110 LEU A CA 1
ATOM 876 C C . LEU A 1 110 ? 4.977 0.162 8.571 1.00 93.38 110 LEU A C 1
ATOM 878 O O . LEU A 1 110 ? 5.855 0.515 9.370 1.00 93.38 110 LEU A O 1
ATOM 882 N N . PRO A 1 111 ? 5.051 -1.010 7.918 1.00 91.81 111 PRO A N 1
ATOM 883 C CA . PRO A 1 111 ? 6.144 -1.939 8.141 1.00 91.81 111 PRO A CA 1
ATOM 884 C C . PRO A 1 111 ? 7.484 -1.307 7.748 1.00 91.81 111 PRO A C 1
ATOM 886 O O . PRO A 1 111 ? 7.570 -0.502 6.816 1.00 91.81 111 PRO A O 1
ATOM 889 N N . GLN A 1 112 ? 8.543 -1.693 8.462 1.00 88.62 112 GLN A N 1
ATOM 890 C CA . GLN A 1 112 ? 9.881 -1.111 8.317 1.00 88.62 112 GLN A CA 1
ATOM 891 C C . GLN A 1 112 ? 10.394 -1.159 6.872 1.00 88.62 112 GLN A C 1
ATOM 893 O O . GLN A 1 112 ? 10.967 -0.178 6.402 1.00 88.62 112 GLN A O 1
ATOM 898 N N . TRP A 1 113 ? 10.110 -2.247 6.149 1.00 86.19 113 TRP A N 1
ATOM 899 C CA . TRP A 1 113 ? 10.527 -2.411 4.757 1.00 86.19 113 TRP A CA 1
ATOM 900 C C . TRP A 1 113 ? 9.935 -1.359 3.806 1.00 86.19 113 TRP A C 1
ATOM 902 O O . TRP A 1 113 ? 10.540 -1.098 2.778 1.00 86.19 113 TRP A O 1
ATOM 912 N N . ILE A 1 114 ? 8.795 -0.734 4.134 1.00 90.31 114 ILE A N 1
ATOM 913 C CA . ILE A 1 114 ? 8.248 0.415 3.386 1.00 90.31 114 ILE A CA 1
ATOM 914 C C . ILE A 1 114 ? 8.848 1.710 3.925 1.00 90.31 114 ILE A C 1
ATOM 916 O O . ILE A 1 114 ? 9.334 2.547 3.167 1.00 90.31 114 ILE A O 1
ATOM 920 N N . ARG A 1 115 ? 8.805 1.875 5.251 1.00 89.75 115 ARG A N 1
ATOM 921 C CA . ARG A 1 115 ? 9.156 3.122 5.940 1.00 89.75 115 ARG A CA 1
ATOM 922 C C . ARG A 1 115 ? 10.600 3.556 5.679 1.00 89.75 115 ARG A C 1
ATOM 924 O O . ARG A 1 115 ? 10.836 4.747 5.529 1.00 89.75 115 ARG A O 1
ATOM 931 N N . GLN A 1 116 ? 11.534 2.616 5.533 1.00 88.25 116 GLN A N 1
ATOM 932 C CA . GLN A 1 116 ? 12.933 2.920 5.201 1.00 88.25 116 GLN A CA 1
ATOM 933 C C . GLN A 1 116 ? 13.120 3.603 3.833 1.00 88.25 116 GLN A C 1
ATOM 935 O O . GLN A 1 116 ? 14.113 4.293 3.629 1.00 88.25 116 GLN A O 1
ATOM 940 N N . PHE A 1 117 ? 12.165 3.452 2.908 1.00 87.44 117 PHE A N 1
ATOM 941 C CA . PHE A 1 117 ? 12.194 4.097 1.589 1.00 87.44 117 PHE A CA 1
ATOM 942 C C . PHE A 1 117 ? 11.377 5.396 1.532 1.00 87.44 117 PHE A C 1
ATOM 944 O O . PHE A 1 117 ? 11.409 6.106 0.526 1.00 87.44 117 PHE A O 1
ATOM 951 N N . MET A 1 118 ? 10.659 5.740 2.605 1.00 88.94 118 MET A N 1
ATOM 952 C CA . MET A 1 118 ? 9.906 6.991 2.726 1.00 88.94 118 MET A CA 1
ATOM 953 C C . MET A 1 118 ? 10.818 8.122 3.221 1.00 88.94 118 MET A C 1
ATOM 955 O O . MET A 1 118 ? 10.661 8.616 4.335 1.00 88.94 118 MET A O 1
ATOM 959 N N . THR A 1 119 ? 11.795 8.513 2.400 1.00 88.25 119 THR A N 1
ATOM 960 C CA . THR A 1 119 ? 12.700 9.634 2.700 1.00 88.25 119 THR A CA 1
ATOM 961 C C . THR A 1 119 ? 11.964 10.972 2.644 1.00 88.25 119 THR A C 1
ATOM 963 O O . THR A 1 119 ? 10.958 11.103 1.950 1.00 88.25 119 THR A O 1
ATOM 966 N N . GLU A 1 120 ? 12.487 11.996 3.324 1.00 85.62 120 GLU A N 1
ATOM 967 C CA . GLU A 1 120 ? 11.877 13.337 3.376 1.00 85.62 120 GLU A CA 1
ATOM 968 C C . GLU A 1 120 ? 11.618 13.934 1.977 1.00 85.62 120 GLU A C 1
ATOM 970 O O . GLU A 1 120 ? 10.609 14.596 1.752 1.00 85.62 120 GLU A O 1
ATOM 975 N N . GLY A 1 121 ? 12.463 13.611 0.988 1.00 85.06 121 GLY A N 1
ATOM 976 C CA . GLY A 1 121 ? 12.291 14.029 -0.410 1.00 85.06 121 GLY A CA 1
ATOM 977 C C . GLY A 1 121 ? 11.184 13.305 -1.190 1.00 85.06 121 GLY A C 1
ATOM 978 O O . GLY A 1 121 ? 10.946 13.650 -2.350 1.00 85.06 121 GLY A O 1
ATOM 979 N N . CYS A 1 122 ? 10.537 12.308 -0.582 1.00 87.88 122 CYS A N 1
ATOM 980 C CA . CYS A 1 122 ? 9.431 11.520 -1.130 1.00 87.88 122 CYS A CA 1
ATOM 981 C C . CYS A 1 122 ? 8.109 11.740 -0.371 1.00 87.88 122 CYS A C 1
ATOM 983 O O . CYS A 1 122 ? 7.090 11.140 -0.722 1.00 87.88 122 CYS A O 1
ATOM 985 N N . LEU A 1 123 ? 8.105 12.588 0.661 1.00 92.62 123 LEU A N 1
ATOM 986 C CA . LEU A 1 123 ? 6.924 12.904 1.460 1.00 92.62 123 LEU A CA 1
ATOM 987 C C . LEU A 1 123 ? 6.208 14.144 0.926 1.00 92.62 123 LEU A C 1
ATOM 989 O O . LEU A 1 123 ? 6.830 15.059 0.396 1.00 92.62 123 LEU A O 1
ATOM 993 N N . ASN A 1 124 ? 4.883 14.175 1.099 1.00 93.62 124 ASN A N 1
ATOM 994 C CA . ASN A 1 124 ? 4.027 15.326 0.783 1.00 93.62 124 ASN A CA 1
ATOM 995 C C . ASN A 1 124 ? 4.270 15.939 -0.615 1.00 93.62 124 ASN A C 1
ATOM 997 O O . ASN A 1 124 ? 4.290 17.157 -0.784 1.00 93.62 124 ASN A O 1
ATOM 1001 N N . LEU A 1 125 ? 4.486 15.084 -1.616 1.00 94.50 125 LEU A N 1
ATOM 1002 C CA . LEU A 1 125 ? 4.757 15.518 -2.982 1.00 94.50 125 LEU A CA 1
ATOM 1003 C C . LEU A 1 125 ? 3.486 16.006 -3.684 1.00 94.50 125 LEU A C 1
ATOM 1005 O O . LEU A 1 125 ? 2.417 15.407 -3.550 1.00 94.50 125 LEU A O 1
ATOM 1009 N N . SER A 1 126 ? 3.631 17.046 -4.509 1.00 96.12 126 SER A N 1
ATOM 1010 C CA . SER A 1 126 ? 2.635 17.370 -5.531 1.00 96.12 126 SER A CA 1
ATOM 1011 C C . SER A 1 126 ? 2.607 16.286 -6.613 1.00 96.12 126 SER A C 1
ATOM 1013 O O . SER A 1 126 ? 3.581 15.551 -6.806 1.00 96.12 126 SER A O 1
ATOM 1015 N N . THR A 1 127 ? 1.504 16.203 -7.358 1.00 95.38 127 THR A N 1
ATOM 1016 C CA . THR A 1 127 ? 1.352 15.242 -8.461 1.00 95.38 127 THR A CA 1
ATOM 1017 C C . THR A 1 127 ? 2.483 15.358 -9.485 1.00 95.38 127 THR A C 1
ATOM 1019 O O . THR A 1 127 ? 3.058 14.343 -9.876 1.00 95.38 127 THR A O 1
ATOM 1022 N N . ASP A 1 128 ? 2.860 16.580 -9.866 1.00 96.50 128 ASP A N 1
ATOM 1023 C CA . ASP A 1 128 ? 3.929 16.817 -10.843 1.00 96.50 128 ASP A CA 1
ATOM 1024 C C . ASP A 1 128 ? 5.288 16.330 -10.335 1.00 96.50 128 ASP A C 1
ATOM 1026 O O . ASP A 1 128 ? 6.027 15.656 -11.058 1.00 96.50 128 ASP A O 1
ATOM 1030 N N . MET A 1 129 ? 5.599 16.597 -9.061 1.00 95.44 129 MET A N 1
ATOM 1031 C CA . MET A 1 129 ? 6.849 16.140 -8.460 1.00 95.44 129 MET A CA 1
ATOM 1032 C C . MET A 1 129 ? 6.873 14.615 -8.306 1.00 95.44 129 MET A C 1
ATOM 1034 O O . MET A 1 129 ? 7.899 13.981 -8.561 1.00 95.44 129 MET A O 1
ATOM 1038 N N . ALA A 1 130 ? 5.739 14.004 -7.953 1.00 94.38 130 ALA A N 1
ATOM 1039 C CA . ALA A 1 130 ? 5.604 12.553 -7.890 1.00 94.38 130 ALA A CA 1
ATOM 1040 C C . ALA A 1 130 ? 5.841 11.905 -9.265 1.00 94.38 130 ALA A C 1
ATOM 1042 O O . ALA A 1 130 ? 6.577 10.922 -9.361 1.00 94.38 130 ALA A O 1
ATOM 1043 N N . ILE A 1 131 ? 5.298 12.482 -10.343 1.00 95.69 131 ILE A N 1
ATOM 1044 C CA . ILE A 1 131 ? 5.542 12.021 -11.719 1.00 95.69 131 ILE A CA 1
ATOM 1045 C C . ILE A 1 131 ? 7.019 12.181 -12.093 1.00 95.69 131 ILE A C 1
ATOM 1047 O O . ILE A 1 131 ? 7.604 11.271 -12.687 1.00 95.69 131 ILE A O 1
ATOM 1051 N N . HIS A 1 132 ? 7.641 13.308 -11.739 1.00 94.75 132 HIS A N 1
ATOM 1052 C CA . HIS A 1 132 ? 9.063 13.537 -11.988 1.00 94.75 132 HIS A CA 1
ATOM 1053 C C . HIS A 1 132 ? 9.931 12.459 -11.319 1.00 94.75 132 HIS A C 1
ATOM 1055 O O . HIS A 1 132 ? 10.732 11.807 -11.995 1.00 94.75 132 HIS A O 1
ATOM 1061 N N . ARG A 1 133 ? 9.708 12.199 -10.023 1.00 92.06 133 ARG A N 1
ATOM 1062 C CA . ARG A 1 133 ? 10.404 11.145 -9.265 1.00 92.06 133 ARG A CA 1
ATOM 1063 C C . ARG A 1 133 ? 10.153 9.755 -9.843 1.00 92.06 133 ARG A C 1
ATOM 1065 O O . ARG A 1 133 ? 11.099 8.994 -10.017 1.00 92.06 133 ARG A O 1
ATOM 1072 N N . ALA A 1 134 ? 8.91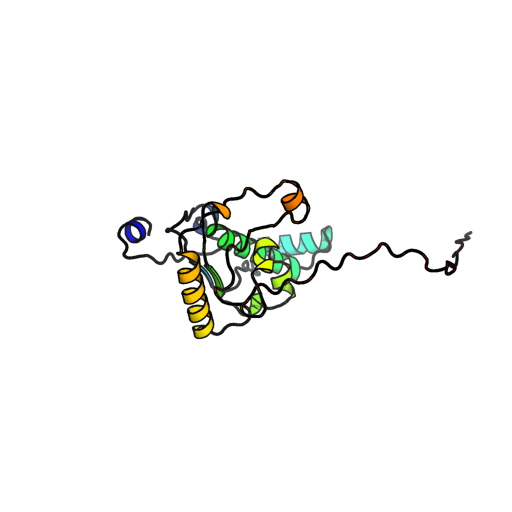0 9.439 -10.203 1.00 93.38 134 ALA A N 1
ATOM 1073 C CA . ALA A 1 134 ? 8.554 8.158 -10.808 1.00 93.38 134 ALA A CA 1
ATOM 1074 C C . ALA A 1 134 ? 9.302 7.917 -12.130 1.00 93.38 134 ALA A C 1
ATOM 1076 O O . ALA A 1 134 ? 9.844 6.835 -12.355 1.00 93.38 134 ALA A O 1
ATOM 1077 N N . ARG A 1 135 ? 9.376 8.934 -13.000 1.00 93.75 135 ARG A N 1
ATOM 1078 C CA . ARG A 1 135 ? 10.110 8.855 -14.275 1.00 93.75 135 ARG A CA 1
ATOM 1079 C C . ARG A 1 135 ? 11.606 8.668 -14.062 1.00 93.75 135 ARG A C 1
ATOM 1081 O O . ARG A 1 135 ? 12.225 7.935 -14.826 1.00 93.75 135 ARG A O 1
ATOM 1088 N N . GLN A 1 136 ? 12.183 9.346 -13.074 1.00 92.62 136 GLN A N 1
ATOM 1089 C CA . GLN A 1 136 ? 13.591 9.185 -12.724 1.00 92.62 136 GLN A CA 1
ATOM 1090 C C . GLN A 1 136 ? 13.865 7.751 -12.245 1.00 92.62 136 GLN A C 1
ATOM 1092 O O . GLN A 1 136 ? 14.671 7.052 -12.855 1.00 92.62 136 GLN A O 1
ATOM 1097 N N . PHE A 1 137 ? 13.108 7.287 -11.249 1.00 91.06 137 PHE A N 1
ATOM 1098 C CA . PHE A 1 137 ? 13.236 5.948 -10.674 1.00 91.06 137 PHE A CA 1
ATOM 1099 C C . PHE A 1 137 ? 13.133 4.840 -11.730 1.00 91.06 137 PHE A C 1
ATOM 1101 O O . PHE A 1 137 ? 14.002 3.978 -11.821 1.00 91.06 137 PHE A O 1
ATOM 1108 N N . LEU A 1 138 ? 12.104 4.878 -12.585 1.00 91.19 138 LEU A N 1
ATOM 1109 C CA . LEU A 1 138 ? 11.902 3.838 -13.600 1.00 91.19 138 LEU A CA 1
ATOM 1110 C C . LEU A 1 138 ? 13.039 3.784 -14.633 1.00 91.19 138 LEU A C 1
ATOM 1112 O O . LEU A 1 138 ? 13.351 2.704 -15.124 1.00 91.19 138 LEU A O 1
ATOM 1116 N N . ARG A 1 139 ? 13.675 4.917 -14.963 1.00 90.94 139 ARG A N 1
ATOM 1117 C CA . ARG A 1 139 ? 14.824 4.941 -15.887 1.00 90.94 139 ARG A CA 1
ATOM 1118 C C . ARG A 1 139 ? 16.097 4.394 -15.252 1.00 90.94 139 ARG A C 1
ATOM 1120 O O . ARG A 1 139 ? 16.854 3.701 -15.929 1.00 90.94 139 ARG A O 1
ATOM 1127 N N . GLU A 1 140 ? 16.321 4.712 -13.980 1.00 88.44 140 GLU A N 1
ATOM 1128 C CA . GLU A 1 140 ? 17.474 4.235 -13.210 1.00 88.44 140 GLU A CA 1
ATOM 1129 C C . GLU A 1 140 ? 17.395 2.718 -12.989 1.00 88.44 140 GLU A C 1
ATOM 1131 O O . GLU A 1 140 ? 18.365 2.004 -13.242 1.00 88.44 140 GLU A O 1
ATOM 1136 N N . MET A 1 141 ? 16.217 2.209 -12.618 1.00 86.31 141 MET A N 1
ATOM 1137 C CA . MET A 1 141 ? 15.998 0.784 -12.344 1.00 86.31 141 MET A CA 1
ATOM 1138 C C . MET A 1 141 ? 15.910 -0.092 -13.602 1.00 86.31 141 MET A C 1
ATOM 1140 O O . MET A 1 141 ? 16.093 -1.303 -13.518 1.00 86.31 141 MET A O 1
ATOM 1144 N N . ALA A 1 142 ? 15.650 0.491 -14.777 1.00 86.88 142 ALA A N 1
ATOM 1145 C CA . ALA A 1 142 ? 15.615 -0.247 -16.043 1.00 86.88 142 ALA A CA 1
ATOM 1146 C C . ALA A 1 142 ? 17.008 -0.655 -16.563 1.00 86.88 142 ALA A C 1
ATOM 1148 O O . ALA A 1 142 ? 17.098 -1.393 -17.545 1.00 86.88 142 ALA A O 1
ATOM 1149 N N . GLN A 1 143 ? 18.088 -0.179 -15.938 1.00 86.00 143 GLN A N 1
ATOM 1150 C CA . GLN A 1 143 ? 19.450 -0.521 -16.340 1.00 86.00 143 GLN A CA 1
ATOM 1151 C C . GLN A 1 143 ? 19.807 -1.965 -15.947 1.00 86.00 143 GLN A C 1
ATOM 1153 O O . GLN A 1 143 ? 19.407 -2.424 -14.874 1.00 86.00 143 GLN A O 1
ATOM 1158 N N . PRO A 1 144 ? 20.609 -2.684 -16.755 1.00 81.88 144 PRO A N 1
ATOM 1159 C CA . PRO A 1 144 ? 21.052 -4.031 -16.408 1.00 81.88 144 PRO A CA 1
ATOM 1160 C C . PRO A 1 144 ? 21.816 -4.020 -15.079 1.00 81.88 144 PRO A C 1
ATOM 1162 O O . PRO A 1 144 ? 22.689 -3.175 -14.848 1.00 81.88 144 PRO A O 1
ATOM 1165 N N . VAL A 1 145 ? 21.469 -4.947 -14.183 1.00 71.50 145 VAL A N 1
ATOM 1166 C CA . VAL A 1 145 ? 22.146 -5.114 -12.892 1.00 71.50 145 VAL A CA 1
ATOM 1167 C C . VAL A 1 145 ? 23.457 -5.870 -13.130 1.00 71.50 145 VAL A C 1
ATOM 1169 O O . VAL A 1 145 ? 23.413 -6.990 -13.642 1.00 71.50 145 VAL A O 1
ATOM 1172 N N . PRO A 1 146 ? 24.626 -5.287 -12.803 1.00 69.94 146 PRO A N 1
ATOM 1173 C CA . PRO A 1 146 ? 25.896 -5.983 -12.958 1.00 69.94 146 PRO A CA 1
ATOM 1174 C C . PRO A 1 146 ? 25.944 -7.197 -12.024 1.00 69.94 146 PRO A C 1
ATOM 1176 O O . PRO A 1 146 ? 25.479 -7.135 -10.886 1.00 69.94 146 PRO A O 1
ATOM 1179 N N . ALA A 1 147 ? 26.536 -8.298 -12.491 1.00 65.00 147 ALA A N 1
ATOM 1180 C CA . ALA A 1 147 ? 26.585 -9.563 -11.751 1.00 65.00 147 ALA A CA 1
ATOM 1181 C C . ALA A 1 147 ? 27.250 -9.440 -10.364 1.00 65.00 147 ALA A C 1
ATOM 1183 O O . ALA A 1 147 ? 26.920 -10.201 -9.460 1.00 65.00 147 ALA A O 1
ATOM 1184 N N . SER A 1 148 ? 28.123 -8.446 -10.175 1.00 62.53 148 SER A N 1
ATOM 1185 C CA . SER A 1 148 ? 28.789 -8.137 -8.906 1.00 62.53 148 SER A CA 1
ATOM 1186 C C . SER A 1 148 ? 27.863 -7.597 -7.813 1.00 62.53 148 SER A C 1
ATOM 1188 O O . SER A 1 148 ? 28.244 -7.640 -6.652 1.00 62.53 148 SER A O 1
ATOM 1190 N N . LEU A 1 149 ? 26.664 -7.104 -8.149 1.00 62.00 149 LEU A N 1
ATOM 1191 C CA . LEU A 1 149 ? 25.651 -6.690 -7.168 1.00 62.00 149 LEU A CA 1
ATOM 1192 C C . LEU A 1 149 ? 24.685 -7.820 -6.784 1.00 62.00 149 LEU A C 1
ATOM 1194 O O . LEU A 1 149 ? 23.933 -7.667 -5.826 1.00 62.00 149 LEU A O 1
ATOM 1198 N N . ASN A 1 150 ? 24.724 -8.968 -7.470 1.00 54.50 150 ASN A N 1
ATOM 1199 C CA . ASN A 1 150 ? 23.909 -10.144 -7.138 1.00 54.50 150 ASN A CA 1
ATOM 1200 C C . ASN A 1 150 ? 24.499 -10.952 -5.966 1.00 54.50 150 ASN A C 1
ATOM 1202 O O . ASN A 1 150 ? 24.349 -12.173 -5.910 1.00 54.50 150 ASN A O 1
ATOM 1206 N N . VAL A 1 151 ? 25.200 -10.294 -5.039 1.00 54.69 151 VAL A N 1
ATOM 1207 C CA . VAL A 1 151 ? 25.760 -10.954 -3.859 1.00 54.69 151 VAL A CA 1
ATOM 1208 C C . VAL A 1 151 ? 24.604 -11.324 -2.938 1.00 54.69 151 VAL A C 1
ATOM 1210 O O . VAL A 1 151 ? 23.851 -10.469 -2.467 1.00 54.69 151 VAL A O 1
ATOM 1213 N N . SER A 1 152 ? 24.440 -12.619 -2.685 1.00 54.69 152 SER A N 1
ATOM 1214 C CA . SER A 1 152 ? 23.644 -13.095 -1.559 1.00 54.69 152 SER A CA 1
ATOM 1215 C C . SER A 1 152 ? 24.213 -12.475 -0.285 1.00 54.69 152 SER A C 1
ATOM 1217 O O . SER A 1 152 ? 25.378 -12.706 0.023 1.00 54.69 152 SER A O 1
ATOM 1219 N N . LEU A 1 153 ? 23.412 -11.675 0.425 1.00 54.91 153 LEU A N 1
ATOM 1220 C CA . LEU A 1 153 ? 23.782 -11.132 1.737 1.00 54.91 153 LEU A CA 1
ATOM 1221 C C . LEU A 1 153 ? 24.346 -12.255 2.615 1.00 54.91 153 LEU A C 1
ATOM 1223 O O . LEU A 1 153 ? 23.761 -13.343 2.664 1.00 54.91 153 LEU A O 1
ATOM 1227 N N . SER A 1 154 ? 25.467 -12.003 3.292 1.00 54.50 154 SER A N 1
ATOM 1228 C CA . SER A 1 154 ? 25.956 -12.932 4.310 1.00 54.50 154 SER A CA 1
ATOM 1229 C C . SER A 1 154 ? 24.962 -12.981 5.477 1.00 54.50 154 SER A C 1
ATOM 1231 O O . SER A 1 154 ? 24.234 -12.017 5.726 1.00 54.50 154 SER A O 1
ATOM 1233 N N . LEU A 1 155 ? 24.909 -14.106 6.198 1.00 53.53 155 LEU A N 1
ATOM 1234 C CA . LEU A 1 155 ? 24.004 -14.267 7.346 1.00 53.53 155 LEU A CA 1
ATOM 1235 C C . LEU A 1 155 ? 24.199 -13.150 8.384 1.00 53.53 155 LEU A C 1
ATOM 1237 O O . LEU A 1 155 ? 23.218 -12.575 8.841 1.00 53.53 155 LEU A O 1
ATOM 1241 N N . GLU A 1 156 ? 25.443 -12.733 8.627 1.00 55.88 156 GLU A N 1
ATOM 1242 C CA . GLU A 1 156 ? 25.777 -11.612 9.518 1.00 55.88 156 GLU A CA 1
ATOM 1243 C C . GLU A 1 156 ? 25.150 -10.273 9.084 1.00 55.88 156 GLU A C 1
ATOM 1245 O O . GLU A 1 156 ? 24.747 -9.465 9.920 1.00 55.88 156 GLU A O 1
ATOM 1250 N N . GLN A 1 157 ? 25.032 -10.014 7.774 1.00 55.91 157 GLN A N 1
ATOM 1251 C CA . GLN A 1 157 ? 24.393 -8.798 7.252 1.00 55.91 157 GLN A CA 1
ATOM 1252 C C . GLN A 1 157 ? 22.870 -8.829 7.425 1.00 55.91 157 GLN A C 1
ATOM 1254 O O . GLN A 1 157 ? 22.253 -7.782 7.629 1.00 55.91 157 GLN A O 1
ATOM 1259 N N . LEU A 1 158 ? 22.272 -10.021 7.363 1.00 56.56 158 LEU A N 1
ATOM 1260 C CA . LEU A 1 158 ? 20.844 -10.232 7.586 1.00 56.56 158 LEU A CA 1
ATOM 1261 C C . LEU A 1 158 ? 20.489 -10.151 9.081 1.00 56.56 158 LEU A C 1
ATOM 1263 O O . LEU A 1 158 ? 19.479 -9.552 9.441 1.00 56.56 158 LEU A O 1
ATOM 1267 N N . GLU A 1 159 ? 21.348 -10.690 9.948 1.00 53.28 159 GLU A N 1
ATOM 1268 C CA . GLU A 1 159 ? 21.217 -10.627 11.410 1.00 53.28 159 GLU A CA 1
ATOM 1269 C C . GLU A 1 159 ? 21.331 -9.193 11.939 1.00 53.28 159 GLU A C 1
ATOM 1271 O O . GLU A 1 159 ? 20.618 -8.812 12.867 1.00 53.28 159 GLU A O 1
ATOM 1276 N N . ARG A 1 160 ? 22.159 -8.355 11.302 1.00 55.44 160 ARG A N 1
ATOM 1277 C CA . ARG A 1 160 ? 22.281 -6.930 11.645 1.00 55.44 160 ARG A CA 1
ATOM 1278 C C . ARG A 1 160 ? 21.066 -6.089 11.250 1.00 55.44 160 ARG A C 1
ATOM 1280 O O . ARG A 1 160 ? 20.866 -5.033 11.840 1.00 55.44 160 ARG A O 1
ATOM 1287 N N . ASN A 1 161 ? 20.287 -6.508 10.247 1.00 48.94 161 ASN A N 1
ATOM 1288 C CA . ASN A 1 161 ? 19.085 -5.808 9.781 1.00 48.94 161 ASN A CA 1
ATOM 1289 C C . ASN A 1 161 ? 18.070 -6.798 9.167 1.00 48.94 161 ASN A C 1
ATOM 1291 O O . ASN A 1 161 ? 18.074 -7.010 7.950 1.00 48.94 161 ASN A O 1
ATOM 1295 N N . PRO A 1 162 ? 17.125 -7.344 9.955 1.00 46.16 162 PRO A N 1
ATOM 1296 C CA . PRO A 1 162 ? 16.209 -8.395 9.494 1.00 46.16 162 PRO A CA 1
ATOM 1297 C C . PRO A 1 162 ? 15.210 -7.947 8.407 1.00 46.16 162 PRO A C 1
ATOM 1299 O O . PRO A 1 162 ? 14.514 -8.776 7.830 1.00 46.16 162 PRO A O 1
ATOM 1302 N N . CYS A 1 163 ? 15.129 -6.643 8.106 1.00 46.47 163 CYS A N 1
ATOM 1303 C CA . CYS A 1 163 ? 14.265 -6.063 7.065 1.00 46.47 163 CYS A CA 1
ATOM 1304 C C . CYS A 1 163 ? 15.038 -5.527 5.842 1.00 46.47 163 CYS A C 1
ATOM 1306 O O . CYS A 1 163 ? 14.509 -4.693 5.099 1.00 46.47 163 CYS A O 1
ATOM 1308 N N . TYR A 1 164 ? 16.287 -5.958 5.632 1.00 42.81 164 TYR A N 1
ATOM 1309 C CA . TYR A 1 164 ? 17.128 -5.437 4.555 1.00 42.81 164 TYR A CA 1
ATOM 1310 C C . TYR A 1 164 ? 16.556 -5.779 3.168 1.00 42.81 164 TYR A C 1
ATOM 1312 O O . TYR A 1 164 ? 16.646 -6.905 2.681 1.00 42.81 164 TYR A O 1
ATOM 1320 N N . VAL A 1 165 ? 15.986 -4.771 2.508 1.00 48.53 165 VAL A N 1
ATOM 1321 C CA . VAL A 1 165 ? 15.741 -4.760 1.065 1.00 48.53 165 VAL A CA 1
ATOM 1322 C C . VAL A 1 165 ? 16.813 -3.840 0.499 1.00 48.53 165 VAL A C 1
ATOM 1324 O O .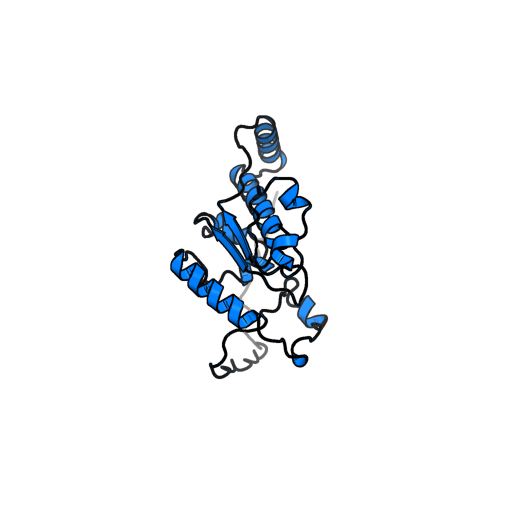 VAL A 1 165 ? 16.839 -2.656 0.830 1.00 48.53 165 VAL A O 1
ATOM 1327 N N . SER A 1 166 ? 17.747 -4.378 -0.289 1.00 43.50 166 SER A N 1
ATOM 1328 C CA . SER A 1 166 ? 18.846 -3.568 -0.814 1.00 43.50 166 SER A CA 1
ATOM 1329 C C . SER A 1 166 ? 18.295 -2.466 -1.716 1.00 43.50 166 SER A C 1
ATOM 1331 O O . SER A 1 166 ? 17.627 -2.756 -2.712 1.00 43.50 166 SER A O 1
ATOM 1333 N N . TYR A 1 167 ? 18.624 -1.214 -1.411 1.00 41.69 167 TYR A N 1
ATOM 1334 C CA . TYR A 1 167 ? 18.473 -0.123 -2.364 1.00 41.69 167 TYR A CA 1
ATOM 1335 C C . TYR A 1 167 ? 19.579 -0.272 -3.411 1.00 41.69 167 TYR A C 1
ATOM 1337 O O . TYR A 1 167 ? 20.687 0.241 -3.248 1.00 41.69 167 TYR A O 1
ATOM 1345 N N . ALA A 1 168 ? 19.321 -1.035 -4.471 1.00 45.06 168 ALA A N 1
ATOM 1346 C CA . ALA A 1 168 ? 20.246 -1.108 -5.588 1.00 45.06 168 ALA A CA 1
ATOM 1347 C C . ALA A 1 168 ? 20.128 0.187 -6.414 1.00 45.06 168 ALA A C 1
ATOM 1349 O O . ALA A 1 168 ? 19.408 0.228 -7.406 1.00 45.06 168 ALA A O 1
ATOM 1350 N N . ARG A 1 169 ? 20.913 1.190 -5.978 1.00 46.62 169 ARG A N 1
ATOM 1351 C CA . ARG A 1 169 ? 21.405 2.419 -6.647 1.00 46.62 169 ARG A CA 1
ATOM 1352 C C . ARG A 1 169 ? 20.778 3.760 -6.235 1.00 46.62 169 ARG A C 1
ATOM 1354 O O . ARG A 1 169 ? 19.703 4.115 -6.707 1.00 46.62 169 ARG A O 1
ATOM 1361 N N . PRO A 1 170 ? 21.543 4.605 -5.518 1.00 38.06 170 PRO A N 1
ATOM 1362 C CA . PRO A 1 170 ? 21.508 6.053 -5.671 1.00 38.06 170 PRO A CA 1
ATOM 1363 C C . PRO A 1 170 ? 22.607 6.543 -6.640 1.00 38.06 170 PRO A C 1
ATOM 1365 O O . PRO A 1 170 ? 23.739 6.075 -6.594 1.00 38.06 170 PRO A O 1
ATOM 1368 N N . HIS A 1 171 ? 22.225 7.491 -7.503 1.00 39.06 171 HIS A N 1
ATOM 1369 C CA . HIS A 1 171 ? 23.015 8.470 -8.270 1.00 39.06 171 HIS A CA 1
ATOM 1370 C C . HIS A 1 171 ? 24.407 8.088 -8.818 1.00 39.06 171 HIS A C 1
ATOM 1372 O O . HIS A 1 171 ? 25.413 8.073 -8.115 1.00 39.06 171 HIS A O 1
ATOM 1378 N N . SER A 1 172 ? 24.495 7.993 -10.149 1.00 40.66 172 SER A N 1
ATOM 1379 C CA . SER A 1 172 ? 25.725 8.313 -10.879 1.00 40.66 172 SER A CA 1
ATOM 1380 C C . SER A 1 172 ? 26.090 9.791 -10.663 1.00 40.66 172 SER A C 1
ATOM 1382 O O . SER A 1 172 ? 25.282 10.661 -10.995 1.00 40.66 172 SER A O 1
ATOM 1384 N N . ASN A 1 173 ? 27.314 10.042 -10.179 1.00 34.09 173 ASN A N 1
ATOM 1385 C CA . ASN A 1 173 ? 28.033 11.331 -10.102 1.00 34.09 173 ASN A CA 1
ATOM 1386 C C . ASN A 1 173 ? 27.968 12.142 -8.793 1.00 34.09 173 ASN A C 1
ATOM 1388 O O . ASN A 1 173 ? 27.901 13.368 -8.831 1.00 34.09 173 ASN A O 1
ATOM 1392 N N . LEU A 1 174 ? 28.125 11.494 -7.640 1.00 32.12 174 LEU A N 1
ATOM 1393 C CA . LEU A 1 174 ? 28.789 12.125 -6.491 1.00 32.12 174 LEU A CA 1
ATOM 1394 C C . LEU A 1 174 ? 29.993 11.252 -6.117 1.00 32.12 174 LEU A C 1
ATOM 1396 O O . LEU A 1 174 ? 29.839 10.026 -6.107 1.00 32.12 174 LEU A O 1
ATOM 1400 N N . PRO A 1 175 ? 31.187 11.825 -5.862 1.00 26.33 175 PRO A N 1
ATOM 1401 C CA . PRO A 1 175 ? 32.280 11.036 -5.325 1.00 26.33 175 PRO A CA 1
ATOM 1402 C C . PRO A 1 175 ? 31.780 10.409 -4.029 1.00 26.33 175 PRO A C 1
ATOM 1404 O O . PRO A 1 175 ? 31.085 11.052 -3.240 1.00 26.33 175 PRO A O 1
ATOM 1407 N N . PHE A 1 176 ? 32.088 9.129 -3.873 1.00 29.77 176 PHE A N 1
ATOM 1408 C CA . PHE A 1 176 ? 31.908 8.378 -2.649 1.00 29.77 176 PHE A CA 1
ATOM 1409 C C . PHE A 1 176 ? 32.498 9.220 -1.512 1.00 29.77 176 PHE A C 1
ATOM 1411 O O . PHE A 1 176 ? 33.715 9.310 -1.371 1.00 29.77 176 PHE A O 1
ATOM 1418 N N . ALA A 1 177 ? 31.650 9.921 -0.758 1.00 25.47 177 ALA A N 1
ATOM 1419 C CA . ALA A 1 177 ? 32.067 10.456 0.518 1.00 25.47 177 ALA A CA 1
ATOM 1420 C C . ALA A 1 177 ? 32.261 9.219 1.386 1.00 25.47 177 ALA A C 1
ATOM 1422 O O . ALA A 1 177 ? 31.299 8.655 1.910 1.00 25.47 177 ALA A O 1
ATOM 1423 N N . GLU A 1 178 ? 33.504 8.747 1.443 1.00 26.34 178 GLU A N 1
ATOM 1424 C CA . GLU A 1 178 ? 33.977 7.934 2.544 1.00 26.34 178 GLU A CA 1
ATOM 1425 C C . GLU A 1 178 ? 33.599 8.696 3.812 1.00 26.34 178 GLU A C 1
ATOM 1427 O O . GLU A 1 178 ? 34.248 9.667 4.192 1.00 26.34 178 GLU A O 1
ATOM 1432 N N . HIS A 1 179 ? 32.503 8.302 4.455 1.00 27.38 179 HIS A N 1
ATOM 1433 C CA . HIS A 1 179 ? 32.427 8.524 5.882 1.00 27.38 179 HIS A CA 1
ATOM 1434 C C . HIS A 1 179 ? 33.547 7.662 6.460 1.00 27.38 179 HIS A C 1
ATOM 1436 O O . HIS A 1 179 ? 33.495 6.437 6.293 1.00 27.38 179 HIS A O 1
ATOM 1442 N N . PRO A 1 180 ? 34.583 8.266 7.069 1.00 23.41 180 PRO A N 1
ATOM 1443 C CA . PRO A 1 180 ? 35.646 7.489 7.662 1.00 23.41 180 PRO A CA 1
ATOM 1444 C C . PRO A 1 180 ? 35.015 6.579 8.707 1.00 23.41 180 PRO A C 1
ATOM 1446 O O . PRO A 1 180 ? 34.135 6.999 9.465 1.00 23.41 180 PRO A O 1
ATOM 1449 N N . LEU A 1 181 ? 35.482 5.337 8.738 1.00 29.41 181 LEU A N 1
ATOM 1450 C CA . LEU A 1 181 ? 35.355 4.460 9.888 1.00 29.41 181 LEU A CA 1
ATOM 1451 C C . LEU A 1 181 ? 35.829 5.241 11.121 1.00 29.41 181 LEU A C 1
ATOM 1453 O O . LEU A 1 181 ? 37.022 5.317 11.395 1.00 29.41 181 LEU A O 1
ATOM 1457 N N . GLN A 1 182 ? 34.906 5.844 11.868 1.00 24.73 182 GLN A N 1
ATOM 1458 C CA . GLN A 1 182 ? 35.171 6.185 13.254 1.00 24.73 182 GLN A CA 1
ATOM 1459 C C . GLN A 1 182 ? 35.132 4.866 14.016 1.00 24.73 182 GLN A C 1
ATOM 1461 O O . GLN A 1 182 ? 34.087 4.400 14.470 1.00 24.73 182 GLN A O 1
ATOM 1466 N N . THR A 1 183 ? 36.300 4.236 14.101 1.00 26.81 183 THR A N 1
ATOM 1467 C CA . THR A 1 183 ? 36.669 3.366 15.209 1.00 26.81 183 THR A CA 1
ATOM 1468 C C . THR A 1 183 ? 36.357 4.126 16.494 1.00 26.81 183 THR A C 1
ATOM 1470 O O . THR A 1 183 ? 37.102 5.011 16.906 1.00 26.81 183 THR A O 1
ATOM 1473 N N . LEU A 1 184 ? 35.212 3.825 17.102 1.00 29.25 184 LEU A N 1
ATOM 1474 C CA . LEU A 1 184 ? 34.979 4.142 18.501 1.00 29.25 184 LEU A CA 1
ATOM 1475 C C . LEU A 1 184 ? 35.942 3.258 19.293 1.00 29.25 184 LEU A C 1
ATOM 1477 O O . LEU A 1 184 ? 35.729 2.050 19.413 1.00 29.25 184 LEU A O 1
ATOM 1481 N N . GLU A 1 185 ? 37.037 3.849 19.769 1.00 28.64 185 GLU A N 1
ATOM 1482 C CA . GLU A 1 185 ? 37.843 3.232 20.815 1.00 28.64 185 GLU A CA 1
ATOM 1483 C C . GLU A 1 185 ? 36.946 2.915 22.023 1.00 28.64 185 GLU A C 1
ATOM 1485 O O . GLU A 1 185 ? 36.041 3.696 22.345 1.00 28.64 185 GLU A O 1
ATOM 1490 N N . PRO A 1 186 ? 37.154 1.776 22.705 1.00 29.72 186 PRO A N 1
ATOM 1491 C CA . PRO A 1 186 ? 36.388 1.456 23.895 1.00 29.72 186 PRO A CA 1
ATOM 1492 C C . PRO A 1 186 ? 36.713 2.492 24.972 1.00 29.72 186 PRO A C 1
ATOM 1494 O O . PRO A 1 186 ? 37.861 2.611 25.399 1.00 29.72 186 PRO A O 1
ATOM 1497 N N . ALA A 1 187 ? 35.696 3.231 25.416 1.00 32.00 187 ALA A N 1
ATOM 1498 C CA . ALA A 1 187 ? 35.802 4.169 26.523 1.00 32.00 187 ALA A CA 1
ATOM 1499 C C . ALA A 1 187 ? 36.321 3.440 27.777 1.00 32.00 187 ALA A C 1
ATOM 1501 O O . ALA A 1 187 ? 35.575 2.765 28.485 1.00 32.00 187 ALA A O 1
ATOM 1502 N N . ARG A 1 188 ? 37.626 3.560 28.039 1.00 34.09 188 ARG A N 1
ATOM 1503 C CA . ARG A 1 188 ? 38.234 3.253 29.332 1.00 34.09 188 ARG A CA 1
ATOM 1504 C C . ARG A 1 188 ? 38.117 4.488 30.224 1.00 34.09 188 ARG A C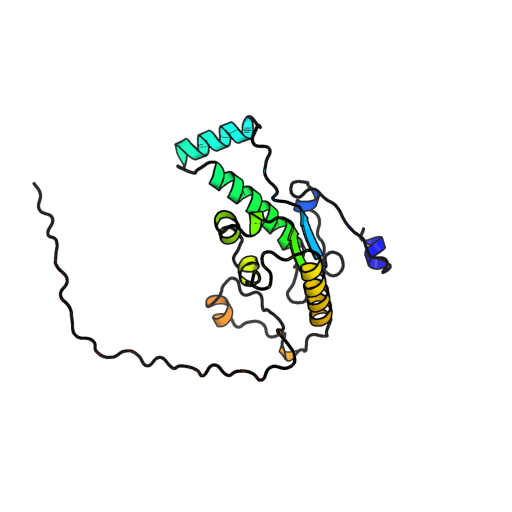 1
ATOM 1506 O O . ARG A 1 188 ? 38.578 5.562 29.860 1.00 34.09 188 ARG A O 1
ATOM 1513 N N . ASN A 1 189 ? 37.576 4.246 31.417 1.00 37.09 189 ASN A N 1
ATOM 1514 C CA . ASN A 1 189 ? 37.632 5.055 32.637 1.00 37.09 189 ASN A CA 1
ATOM 1515 C C . ASN A 1 189 ? 36.809 6.355 32.672 1.00 37.09 189 ASN A C 1
ATOM 1517 O O . ASN A 1 189 ? 37.307 7.440 32.387 1.00 37.09 189 ASN A O 1
ATOM 1521 N N . ALA A 1 190 ? 35.589 6.240 33.204 1.00 36.50 190 ALA A N 1
ATOM 1522 C CA . ALA A 1 190 ? 34.951 7.291 33.997 1.00 36.50 190 ALA A CA 1
ATOM 1523 C C . ALA A 1 190 ? 34.805 6.790 35.456 1.00 36.50 190 ALA A C 1
ATOM 1525 O O . ALA A 1 190 ? 34.568 5.594 35.647 1.00 36.50 190 ALA A O 1
ATOM 1526 N N . PRO A 1 191 ? 35.002 7.646 36.478 1.00 35.34 191 PRO A N 1
ATOM 1527 C CA . PRO A 1 191 ? 34.968 7.253 37.890 1.00 35.34 191 PRO A CA 1
ATOM 1528 C C . PRO A 1 191 ? 33.529 6.966 38.366 1.00 35.34 191 PRO A C 1
ATOM 1530 O O . PRO A 1 191 ? 32.580 7.459 37.751 1.00 35.34 191 PRO A O 1
ATOM 1533 N N . PRO A 1 192 ? 33.342 6.182 39.446 1.00 34.81 192 PRO A N 1
ATOM 1534 C CA . PRO A 1 192 ? 32.015 5.790 39.907 1.00 34.81 192 PRO A CA 1
ATOM 1535 C C . PRO A 1 192 ? 31.264 6.998 40.482 1.00 34.81 192 PRO A C 1
ATOM 1537 O O . PRO A 1 192 ? 31.814 7.747 41.286 1.00 34.81 192 PRO A O 1
ATOM 1540 N N . GLN A 1 193 ? 30.008 7.177 40.069 1.00 37.34 193 GLN A N 1
ATOM 1541 C CA . GLN A 1 193 ? 29.048 8.032 40.767 1.00 37.34 193 GLN A CA 1
ATOM 1542 C C . GLN A 1 193 ? 28.039 7.145 41.498 1.00 37.34 193 GLN A C 1
ATOM 1544 O O . GLN A 1 193 ? 27.511 6.190 40.926 1.00 37.34 193 GLN A O 1
ATOM 1549 N N . ASP A 1 194 ? 27.842 7.461 42.775 1.00 31.61 194 ASP A N 1
ATOM 1550 C CA . ASP A 1 194 ? 27.073 6.702 43.755 1.00 31.61 194 ASP A CA 1
ATOM 1551 C C . ASP A 1 194 ? 25.588 6.565 43.390 1.00 31.61 194 ASP A C 1
ATOM 1553 O O . ASP A 1 194 ? 24.925 7.518 42.974 1.00 31.61 194 ASP A O 1
ATOM 1557 N N . VAL A 1 195 ? 25.055 5.359 43.593 1.00 35.75 195 VAL A N 1
ATOM 1558 C CA . VAL A 1 195 ? 23.633 5.030 43.446 1.00 35.75 195 VAL A CA 1
ATOM 1559 C C . VAL A 1 195 ? 22.965 5.190 44.818 1.00 35.75 195 VAL A C 1
ATOM 1561 O O . VAL A 1 195 ? 23.399 4.525 45.758 1.00 35.75 195 VAL A O 1
ATOM 1564 N N . PRO A 1 196 ? 21.918 6.018 44.987 1.00 30.42 196 PRO A N 1
ATOM 1565 C CA . PRO A 1 196 ? 21.174 6.044 46.238 1.00 30.42 196 PRO A CA 1
ATOM 1566 C C . PRO A 1 196 ? 20.238 4.831 46.323 1.00 30.42 196 PRO A C 1
ATOM 1568 O O . PRO A 1 196 ? 19.313 4.673 45.525 1.00 30.42 196 PRO A O 1
ATOM 1571 N N . THR A 1 197 ? 20.493 3.973 47.309 1.00 33.53 197 THR A N 1
ATOM 1572 C CA . THR A 1 197 ? 19.651 2.839 47.701 1.00 33.53 197 THR A CA 1
ATOM 1573 C C . THR A 1 197 ? 18.366 3.353 48.355 1.00 33.53 197 THR A C 1
ATOM 1575 O O . THR A 1 197 ? 18.420 4.006 49.394 1.00 33.53 197 THR A O 1
ATOM 1578 N N . PHE A 1 198 ? 17.206 3.056 47.766 1.00 31.52 198 PHE A N 1
ATOM 1579 C CA . PHE A 1 198 ? 15.908 3.189 48.432 1.00 31.52 198 PHE A CA 1
ATOM 1580 C C . PHE A 1 198 ? 15.587 1.844 49.099 1.00 31.52 198 PHE A C 1
ATOM 1582 O O . PHE A 1 198 ? 15.243 0.877 48.419 1.00 31.52 198 PHE A O 1
ATOM 1589 N N . GLU A 1 199 ? 15.753 1.767 50.420 1.00 32.53 199 GLU A N 1
ATOM 1590 C CA . GLU A 1 199 ? 15.240 0.665 51.238 1.00 32.53 199 GLU A CA 1
ATOM 1591 C C . GLU A 1 199 ? 13.719 0.802 51.375 1.00 32.53 199 GLU A C 1
ATOM 1593 O O . GLU A 1 199 ? 13.205 1.839 51.793 1.00 32.53 199 GLU A O 1
ATOM 1598 N N . ALA A 1 200 ? 13.001 -0.256 50.996 1.00 30.81 200 ALA A N 1
ATOM 1599 C CA . ALA A 1 200 ? 11.598 -0.437 51.321 1.00 30.81 200 ALA A CA 1
ATOM 1600 C C . ALA A 1 200 ? 11.508 -1.169 52.664 1.00 30.81 200 ALA A C 1
ATOM 1602 O O . ALA A 1 200 ? 11.930 -2.322 52.768 1.00 30.81 200 ALA A O 1
ATOM 1603 N N . THR A 1 201 ? 10.932 -0.513 53.665 1.00 31.67 201 THR A N 1
ATOM 1604 C CA . THR A 1 201 ? 10.545 -1.138 54.930 1.00 31.67 201 THR A CA 1
ATOM 1605 C C . THR A 1 201 ? 9.061 -0.889 55.157 1.00 31.67 201 THR A C 1
ATOM 1607 O O . THR A 1 201 ? 8.636 0.243 55.351 1.00 31.67 201 THR A O 1
ATOM 1610 N N . GLU A 1 202 ? 8.294 -1.971 55.132 1.00 32.94 202 GLU A N 1
ATOM 1611 C CA . GLU A 1 202 ? 7.037 -2.138 55.864 1.00 32.94 202 GLU A CA 1
ATOM 1612 C C . GLU A 1 202 ? 7.067 -3.553 56.469 1.00 32.94 202 GLU A C 1
ATOM 1614 O O . GLU A 1 202 ? 7.767 -4.422 55.924 1.00 32.94 202 GLU A O 1
ATOM 1619 N N . PRO A 1 203 ? 6.350 -3.823 57.574 1.00 36.44 203 PRO A N 1
ATOM 1620 C CA . PRO A 1 203 ? 5.210 -3.071 58.116 1.00 36.44 203 PRO A CA 1
ATOM 1621 C C . PRO A 1 203 ? 5.485 -2.257 59.390 1.00 36.44 203 PRO A C 1
ATOM 1623 O O . PRO A 1 203 ? 6.489 -2.530 60.086 1.00 36.44 203 PRO A O 1
#

Secondary structure (DSSP, 8-state):
-HHHHHTTS-------TTSHHHHH----GGG-SEEEEES-----TT-HHHHHHHHHHHHHH---HHHHHHHHHHHHHHHHHTTS--STT---EEEEESGGGGSHHHHTTS-HHHHTT--GGGSS--HHHHHHHHHHHHHHHTSPPPGGG-PPPPHHHHHH-TT--------TTS-------------------PPPP------

Foldseek 3Di:
DVVCLVVVNDDDDDDQLPDPCLVPDAQPASSAAEDEDADQNFDDCPDPVLVVVQVCCCVPVVDHSVLVRLLVRLVSLLSSVVRQDDDLLGHHHYHYNDLVCVDCSNLVSHDPLVNVPCDPLNHPDDPVSNVVVSVVVVVVSPDDDPPVVVDDDDPVRCVVPVSDNDPPDDDDDDPPPPPDPPPPDPDPDDDDDDDDDDDDDDD

Radius of gyration: 23.59 Å; chains: 1; bounding box: 61×32×84 Å